Protein AF-A0A1H2QXL7-F1 (afdb_monomer_lite)

Foldseek 3Di:
DVVVVLQQVLVVLLQFLVQLLLQCVLVLLQQHPVRNVVLVVLSVVCDSPPVSSLVSVLVVQVCLPPGDGDLNSLLVSLVVLVVLLVVVDDPVRNVVLNVCSVPPSPVSLLCSVVSCVVPVVRPRQLHCSQDPDGSFWGWGDDPNFIKIKGWDDPDDDSNDIDIDIDTLVRLCVPWDDDPPDGDVVSCCVSSQWDAHPVRDIDGDVVSVDDD

Sequence (211 aa):
MRDEDDEERNAMLRKACEMLYHDVRLPLYERSHVWPEHFAQGLEQAADREIALRKWLVELLRVEVVEPIALAGVRNALFHAFDAFKSHLSATQRHDWLELILRDPAKARSRMHLLLLTYPDAMLASSYYWRADRWRISWFWHENAWWQFRVRDSGVNDAALTWEMRPRTEVLAEMRQVGSGYDVEWMHAERLAVRFDNGEYIAYRWLAESH

Organism: NCBI:txid89784

Structure (mmCIF, N/CA/C/O backbone):
data_AF-A0A1H2QXL7-F1
#
_entry.id   AF-A0A1H2QXL7-F1
#
loop_
_atom_site.group_PDB
_atom_site.id
_atom_site.type_symbol
_atom_site.label_atom_id
_atom_site.label_alt_id
_atom_site.label_comp_id
_atom_site.label_asym_id
_atom_site.label_entity_id
_atom_site.label_seq_id
_atom_site.pdbx_PDB_ins_code
_atom_site.Cartn_x
_atom_site.Cartn_y
_atom_site.Cartn_z
_atom_site.occupancy
_atom_site.B_iso_or_equiv
_atom_site.auth_seq_id
_atom_site.auth_comp_id
_atom_site.auth_asym_id
_atom_site.auth_atom_id
_atom_site.pdbx_PDB_model_num
ATOM 1 N N . MET A 1 1 ? 12.765 1.746 -32.735 1.00 55.50 1 MET A N 1
ATOM 2 C CA . MET A 1 1 ? 12.776 0.344 -32.272 1.00 55.50 1 MET A CA 1
ATOM 3 C C . MET A 1 1 ? 13.513 0.179 -30.948 1.00 55.50 1 MET A C 1
ATOM 5 O O . MET A 1 1 ? 12.823 0.026 -29.965 1.00 55.50 1 MET A O 1
ATOM 9 N N . ARG A 1 2 ? 14.851 0.304 -30.838 1.00 60.78 2 ARG A N 1
ATOM 10 C CA . ARG A 1 2 ? 15.524 0.158 -29.520 1.00 60.78 2 ARG A CA 1
ATOM 11 C C . ARG A 1 2 ? 15.162 1.259 -28.504 1.00 60.78 2 ARG A C 1
ATOM 13 O O . ARG A 1 2 ? 15.030 0.960 -27.329 1.00 60.78 2 ARG A O 1
ATOM 20 N N . ASP A 1 3 ? 14.961 2.488 -28.979 1.00 66.00 3 ASP A N 1
ATOM 21 C CA . ASP A 1 3 ? 14.601 3.627 -28.119 1.00 66.00 3 ASP A CA 1
ATOM 22 C C . ASP A 1 3 ? 13.119 3.606 -27.689 1.00 66.00 3 ASP A C 1
ATOM 24 O O . ASP A 1 3 ? 12.807 4.002 -26.573 1.00 66.00 3 ASP A O 1
ATOM 28 N N . GLU A 1 4 ? 12.216 3.082 -28.529 1.00 68.25 4 GLU A N 1
ATOM 29 C CA . GLU A 1 4 ? 10.775 2.964 -28.219 1.00 68.25 4 GLU A CA 1
ATOM 30 C C . GLU A 1 4 ? 10.524 1.882 -27.157 1.00 68.25 4 GLU A C 1
ATOM 32 O O . GLU A 1 4 ? 9.805 2.125 -26.191 1.00 68.25 4 GLU A O 1
ATOM 37 N N . ASP A 1 5 ? 11.193 0.729 -27.279 1.00 77.06 5 ASP A N 1
ATOM 38 C CA . ASP A 1 5 ? 11.103 -0.360 -26.297 1.00 77.06 5 ASP A CA 1
ATOM 39 C C . ASP A 1 5 ? 11.653 0.069 -24.917 1.00 77.06 5 ASP A C 1
ATOM 41 O O . ASP A 1 5 ? 11.157 -0.352 -23.868 1.00 77.06 5 ASP A O 1
ATOM 45 N N . ASP A 1 6 ? 12.693 0.914 -24.894 1.00 83.06 6 ASP A N 1
ATOM 46 C CA . ASP A 1 6 ? 13.263 1.455 -23.656 1.00 83.06 6 ASP A CA 1
ATOM 47 C C . ASP A 1 6 ? 12.354 2.528 -23.024 1.00 83.06 6 ASP A C 1
ATOM 49 O O . ASP A 1 6 ? 12.224 2.573 -21.797 1.00 83.06 6 ASP A O 1
ATOM 53 N N . GLU A 1 7 ? 11.693 3.368 -23.828 1.00 85.44 7 GLU A N 1
ATOM 54 C CA . GLU A 1 7 ? 10.707 4.348 -23.352 1.00 85.44 7 GLU A CA 1
ATOM 55 C C . GLU A 1 7 ? 9.478 3.670 -22.733 1.00 85.44 7 GLU A C 1
ATOM 57 O O . GLU A 1 7 ? 9.075 4.020 -21.619 1.00 85.44 7 GLU A O 1
ATOM 62 N N . GLU A 1 8 ? 8.924 2.655 -23.397 1.00 88.44 8 GLU A N 1
ATOM 63 C CA . GLU A 1 8 ? 7.777 1.892 -22.897 1.00 88.44 8 GLU A CA 1
ATOM 64 C C . GLU A 1 8 ? 8.115 1.177 -21.582 1.00 88.44 8 GLU A C 1
ATOM 66 O O . GLU A 1 8 ? 7.404 1.317 -20.578 1.00 88.44 8 GLU A O 1
ATOM 71 N N . ARG A 1 9 ? 9.268 0.494 -21.536 1.00 88.75 9 ARG A N 1
ATOM 72 C CA . ARG A 1 9 ? 9.761 -0.164 -20.318 1.00 88.75 9 ARG A CA 1
ATOM 73 C C . ARG A 1 9 ? 9.900 0.824 -19.161 1.00 88.75 9 ARG A C 1
ATOM 75 O O . ARG A 1 9 ? 9.555 0.502 -18.020 1.00 88.75 9 ARG A O 1
ATOM 82 N N . ASN A 1 10 ? 10.397 2.027 -19.433 1.00 91.81 10 ASN A N 1
ATOM 83 C CA . ASN A 1 10 ? 10.553 3.066 -18.423 1.00 91.81 10 ASN A CA 1
ATOM 84 C C . ASN A 1 10 ? 9.210 3.613 -17.931 1.00 91.81 10 ASN A C 1
ATOM 86 O O . ASN A 1 10 ? 9.041 3.791 -16.723 1.00 91.81 10 ASN A O 1
ATOM 90 N N . ALA A 1 11 ? 8.236 3.797 -18.824 1.00 92.25 11 ALA A N 1
ATOM 91 C CA . ALA A 1 11 ? 6.880 4.197 -18.460 1.00 92.25 11 ALA A CA 1
ATOM 92 C C . ALA A 1 11 ? 6.172 3.128 -17.606 1.00 92.25 11 ALA A C 1
ATOM 94 O O . ALA A 1 11 ? 5.470 3.449 -16.641 1.00 92.25 11 ALA A O 1
ATOM 95 N N . MET A 1 12 ? 6.375 1.840 -17.905 1.00 94.19 12 MET A N 1
ATOM 96 C CA . MET A 1 12 ? 5.890 0.753 -17.050 1.00 94.19 12 MET A CA 1
ATOM 97 C C . MET A 1 12 ? 6.566 0.772 -15.676 1.00 94.19 12 MET A C 1
ATOM 99 O O . MET A 1 12 ? 5.884 0.648 -14.657 1.00 94.19 12 MET A O 1
ATOM 103 N N . LEU A 1 13 ? 7.889 0.971 -15.622 1.00 94.75 13 LEU A N 1
ATOM 104 C CA . LEU A 1 13 ? 8.632 1.039 -14.359 1.00 94.75 13 LEU A CA 1
ATOM 105 C C . LEU A 1 13 ? 8.165 2.216 -13.509 1.00 94.75 13 LEU A C 1
ATOM 107 O O . LEU A 1 13 ? 7.986 2.074 -12.301 1.00 94.75 13 LEU A O 1
ATOM 111 N N . ARG A 1 14 ? 7.906 3.358 -14.144 1.00 95.69 14 ARG A N 1
ATOM 112 C CA . ARG A 1 14 ? 7.332 4.529 -13.495 1.00 95.69 14 ARG A CA 1
ATOM 113 C C . ARG A 1 14 ? 6.002 4.193 -12.818 1.00 95.69 14 ARG A C 1
ATOM 115 O O . ARG A 1 14 ? 5.881 4.390 -11.609 1.00 95.69 14 ARG A O 1
ATOM 122 N N . LYS A 1 15 ? 5.046 3.629 -13.565 1.00 96.00 15 LYS A N 1
ATOM 123 C CA . LYS A 1 15 ? 3.729 3.222 -13.037 1.00 96.00 15 LYS A CA 1
ATOM 124 C C . LYS A 1 15 ? 3.847 2.197 -11.910 1.00 96.00 15 LYS A C 1
ATOM 126 O O . LYS A 1 15 ? 3.143 2.285 -10.907 1.00 96.00 15 LYS A O 1
ATOM 131 N N . ALA A 1 16 ? 4.756 1.237 -12.050 1.00 96.19 16 ALA A N 1
ATOM 132 C CA . ALA A 1 16 ? 5.026 0.243 -11.021 1.00 96.19 16 ALA A CA 1
ATOM 133 C C . ALA A 1 16 ? 5.517 0.878 -9.708 1.00 96.19 16 ALA A C 1
ATOM 135 O O . ALA A 1 16 ? 5.028 0.520 -8.632 1.00 96.19 16 ALA A O 1
ATOM 136 N N . CYS A 1 17 ? 6.442 1.841 -9.795 1.00 96.75 17 CYS A N 1
ATOM 137 C CA . CYS A 1 17 ? 6.946 2.602 -8.652 1.00 96.75 17 CYS A CA 1
ATOM 138 C C . CYS A 1 17 ? 5.860 3.483 -8.015 1.00 96.75 17 CYS A C 1
ATOM 140 O O . CYS A 1 17 ? 5.769 3.538 -6.790 1.00 96.75 17 CYS A O 1
ATOM 142 N N . GLU A 1 18 ? 5.005 4.125 -8.816 1.00 96.81 18 GLU A N 1
ATOM 143 C CA . GLU A 1 18 ? 3.853 4.897 -8.323 1.00 96.81 18 GLU A CA 1
ATOM 144 C C . GLU A 1 18 ? 2.871 4.016 -7.545 1.00 96.81 18 GLU A C 1
ATOM 146 O O . GLU A 1 18 ? 2.465 4.367 -6.435 1.00 96.81 18 GLU A O 1
ATOM 151 N N . MET A 1 19 ? 2.534 2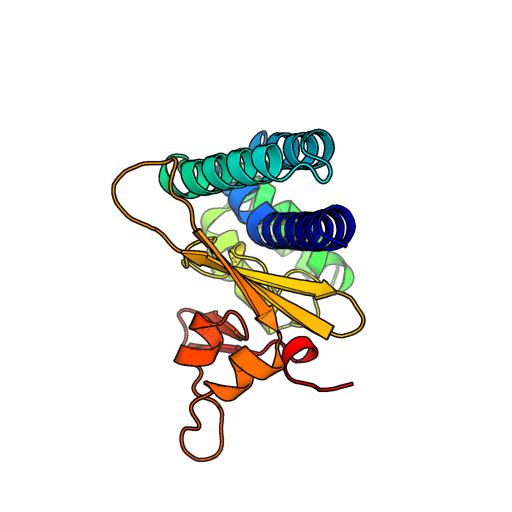.841 -8.082 1.00 95.88 19 MET A N 1
ATOM 152 C CA . MET A 1 19 ? 1.644 1.902 -7.398 1.00 95.88 19 MET A CA 1
ATOM 153 C C . MET A 1 19 ? 2.286 1.297 -6.150 1.00 95.88 19 MET A C 1
ATOM 155 O O . MET A 1 19 ? 1.615 1.134 -5.131 1.00 95.88 19 MET A O 1
ATOM 159 N N . LEU A 1 20 ? 3.593 1.023 -6.176 1.00 96.31 20 LEU A N 1
ATOM 160 C CA . LEU A 1 20 ? 4.306 0.594 -4.975 1.00 96.31 20 LEU A CA 1
ATOM 161 C C . LEU A 1 20 ? 4.282 1.690 -3.905 1.00 96.31 20 LEU A C 1
ATOM 163 O O . LEU A 1 20 ? 3.959 1.396 -2.756 1.00 96.31 20 LEU A O 1
ATOM 167 N N . TYR A 1 21 ? 4.555 2.946 -4.277 1.00 96.88 21 TYR A N 1
ATOM 168 C CA . TYR A 1 21 ? 4.464 4.094 -3.373 1.00 96.88 21 TYR A CA 1
ATOM 169 C C . TYR A 1 21 ? 3.070 4.221 -2.758 1.00 96.88 21 TYR A C 1
ATOM 171 O O . TYR A 1 21 ? 2.955 4.343 -1.539 1.00 96.88 21 TYR A O 1
ATOM 179 N N . HIS A 1 22 ? 2.018 4.133 -3.577 1.00 94.94 22 HIS A N 1
ATOM 180 C CA . HIS A 1 22 ? 0.636 4.140 -3.103 1.00 94.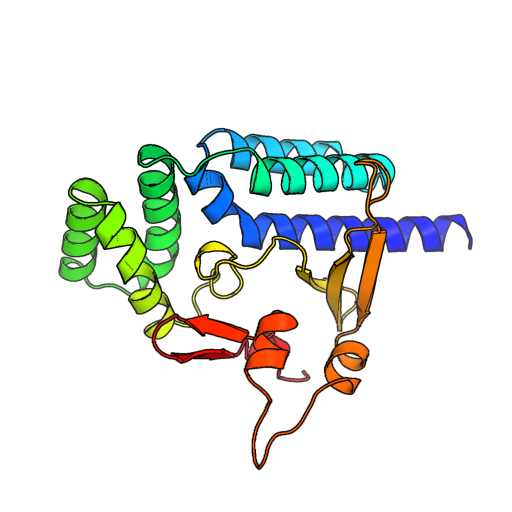94 22 HIS A CA 1
ATOM 181 C C . HIS A 1 22 ? 0.410 3.077 -2.016 1.00 94.94 22 HIS A C 1
ATOM 183 O O . HIS A 1 22 ? -0.132 3.376 -0.948 1.00 94.94 22 HIS A O 1
ATOM 189 N N . ASP A 1 23 ? 0.894 1.856 -2.248 1.00 94.88 23 ASP A N 1
ATOM 190 C CA . ASP A 1 23 ? 0.707 0.738 -1.328 1.00 94.88 23 ASP A CA 1
ATOM 191 C C . ASP A 1 23 ? 1.512 0.875 -0.025 1.00 94.88 23 ASP A C 1
ATOM 193 O O . ASP A 1 23 ? 1.048 0.423 1.027 1.00 94.88 23 ASP A O 1
ATOM 197 N N . VAL A 1 24 ? 2.686 1.515 -0.049 1.00 96.69 24 VAL A N 1
ATOM 198 C CA . VAL A 1 24 ? 3.558 1.673 1.135 1.00 96.69 24 VAL A CA 1
ATOM 199 C C . VAL A 1 24 ? 3.432 3.031 1.826 1.00 96.69 24 VAL A C 1
ATOM 201 O O . VAL A 1 24 ? 4.026 3.236 2.883 1.00 96.69 24 VAL A O 1
ATOM 204 N N . ARG A 1 25 ? 2.625 3.957 1.296 1.00 96.25 25 ARG A N 1
ATOM 205 C CA . ARG A 1 25 ? 2.485 5.320 1.834 1.00 96.25 25 ARG A CA 1
ATOM 206 C C . ARG A 1 25 ? 2.101 5.349 3.316 1.00 96.25 25 ARG A C 1
ATOM 208 O O . ARG A 1 25 ? 2.668 6.119 4.084 1.00 96.25 25 ARG A O 1
ATOM 215 N N . LEU A 1 26 ? 1.163 4.499 3.738 1.00 95.94 26 LEU A N 1
ATOM 216 C CA . LEU A 1 26 ? 0.767 4.388 5.147 1.00 95.94 26 LEU A CA 1
ATOM 217 C C . LEU A 1 26 ? 1.905 3.836 6.034 1.00 95.94 26 LEU A C 1
ATOM 219 O O . LEU A 1 26 ? 2.238 4.493 7.019 1.00 95.94 26 LEU A O 1
ATOM 223 N N . PRO A 1 27 ? 2.569 2.713 5.693 1.00 96.56 27 PRO A N 1
ATOM 224 C CA . PRO A 1 27 ? 3.779 2.270 6.391 1.00 96.56 27 PRO A CA 1
ATOM 225 C C . PRO A 1 27 ? 4.929 3.290 6.440 1.00 96.56 27 PRO A C 1
ATOM 227 O O . PRO A 1 27 ? 5.703 3.289 7.401 1.00 96.56 27 PRO A O 1
ATOM 230 N N . LEU A 1 28 ? 5.062 4.155 5.428 1.00 97.38 28 LEU A N 1
ATOM 231 C CA . LEU A 1 28 ? 6.019 5.265 5.450 1.00 97.38 28 LEU A CA 1
ATOM 232 C C . LEU A 1 28 ? 5.642 6.293 6.524 1.00 97.38 28 LEU A C 1
ATOM 234 O O . LEU A 1 28 ? 6.506 6.672 7.314 1.00 97.38 28 LEU A O 1
ATOM 238 N N . TYR A 1 29 ? 4.359 6.672 6.625 1.00 96.88 29 TYR A N 1
ATOM 239 C CA . TYR A 1 29 ? 3.875 7.520 7.721 1.00 96.88 29 TYR A CA 1
ATOM 240 C C . TYR A 1 29 ? 4.150 6.903 9.098 1.00 96.88 29 TYR A C 1
ATOM 242 O O . TYR A 1 29 ? 4.498 7.643 10.015 1.00 96.88 29 TYR A O 1
ATOM 250 N N . GLU A 1 30 ? 4.050 5.574 9.249 1.00 96.50 30 GLU A N 1
ATOM 251 C CA . GLU A 1 30 ? 4.356 4.890 10.519 1.00 96.50 30 GLU A CA 1
ATOM 252 C C . GLU A 1 30 ? 5.807 5.085 10.979 1.00 96.50 30 GLU A C 1
ATOM 254 O O . GLU A 1 30 ? 6.081 5.045 12.179 1.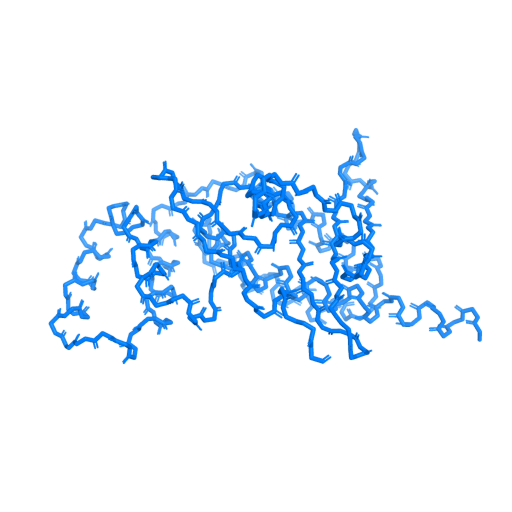00 96.50 30 GLU A O 1
ATOM 259 N N . ARG A 1 31 ? 6.728 5.319 10.041 1.00 96.25 31 ARG A N 1
ATOM 260 C CA . ARG A 1 31 ? 8.158 5.530 10.308 1.00 96.25 31 ARG A CA 1
ATOM 261 C C . ARG A 1 31 ? 8.492 7.002 10.508 1.00 96.25 31 ARG A C 1
ATOM 263 O O . ARG A 1 31 ? 9.166 7.361 11.467 1.00 96.25 31 ARG A O 1
ATOM 270 N N . SER A 1 32 ? 8.011 7.873 9.621 1.00 94.69 32 SER A N 1
ATOM 271 C CA . SER A 1 32 ? 8.223 9.319 9.724 1.00 94.69 32 SER A CA 1
ATOM 272 C C . SER A 1 32 ? 7.220 10.096 8.877 1.00 94.69 32 SER A C 1
ATOM 274 O O . SER A 1 32 ? 6.824 9.662 7.800 1.00 94.69 32 SER A O 1
ATOM 276 N N . HIS A 1 33 ? 6.874 11.305 9.318 1.00 91.50 33 HIS A N 1
ATOM 277 C CA . HIS A 1 33 ? 6.059 12.237 8.534 1.00 91.50 33 HIS A CA 1
ATOM 278 C C . HIS A 1 33 ? 6.789 12.780 7.293 1.00 91.50 33 HIS A C 1
ATOM 280 O O . HIS A 1 33 ? 6.135 13.256 6.373 1.00 91.50 33 HIS A O 1
ATOM 286 N N . VAL A 1 34 ? 8.125 12.703 7.262 1.00 94.44 34 VAL A N 1
ATOM 287 C CA . VAL A 1 34 ? 8.948 13.216 6.154 1.00 94.44 34 VAL A CA 1
ATOM 288 C C . VAL A 1 34 ? 8.977 12.248 4.972 1.00 94.44 34 VAL A C 1
ATOM 290 O O . VAL A 1 34 ? 9.002 12.682 3.823 1.00 94.44 34 VAL A O 1
ATOM 293 N N . TRP A 1 35 ? 8.962 10.935 5.230 1.00 96.12 35 TRP A N 1
ATOM 294 C CA . TRP A 1 35 ? 9.181 9.939 4.180 1.00 96.12 35 TRP A CA 1
ATOM 295 C C . TRP A 1 35 ? 8.145 9.973 3.049 1.00 96.12 35 TRP A C 1
ATOM 297 O O . TRP A 1 35 ? 8.556 9.908 1.892 1.00 96.12 35 TRP A O 1
ATOM 307 N N . PRO A 1 36 ? 6.832 10.110 3.309 1.00 95.56 36 PRO A N 1
ATOM 308 C CA . PRO A 1 36 ? 5.844 10.157 2.233 1.00 95.56 36 PRO A CA 1
ATOM 309 C C . PRO A 1 36 ? 6.079 11.300 1.245 1.00 95.56 36 PRO A C 1
ATOM 311 O O . PRO A 1 36 ? 6.021 11.064 0.041 1.00 95.56 36 PRO A O 1
ATOM 314 N N . GLU A 1 37 ? 6.386 12.498 1.743 1.00 96.12 37 GLU A N 1
ATOM 315 C CA . GLU A 1 37 ? 6.709 13.676 0.928 1.00 96.12 37 GLU A CA 1
ATOM 316 C C . GLU A 1 37 ? 8.025 13.462 0.166 1.00 96.12 37 GLU A C 1
ATOM 318 O O . GLU A 1 37 ? 8.088 13.663 -1.044 1.00 96.12 37 GLU A O 1
ATOM 323 N N . HIS A 1 38 ? 9.058 12.969 0.859 1.00 97.12 38 HIS A N 1
ATOM 324 C CA . HIS A 1 38 ? 10.358 12.658 0.265 1.00 97.12 38 HIS A CA 1
ATOM 325 C C . HIS A 1 38 ? 10.233 11.701 -0.930 1.00 97.12 38 HIS A C 1
ATOM 327 O O . HIS A 1 38 ? 10.776 11.971 -2.001 1.00 97.12 38 HIS A O 1
ATOM 333 N N . PHE A 1 39 ? 9.489 10.602 -0.775 1.00 97.94 39 PHE A N 1
ATOM 334 C CA . PHE A 1 39 ? 9.310 9.626 -1.848 1.00 97.94 39 PHE A CA 1
ATOM 335 C C . PHE A 1 39 ? 8.376 10.123 -2.957 1.00 97.94 39 PHE A C 1
ATOM 337 O O . PHE A 1 39 ? 8.624 9.781 -4.111 1.00 97.94 39 PHE A O 1
ATOM 344 N N . ALA A 1 40 ? 7.369 10.954 -2.660 1.00 97.00 40 ALA A N 1
ATOM 345 C CA . ALA A 1 40 ? 6.540 11.589 -3.690 1.00 97.00 40 ALA A CA 1
ATOM 346 C C . ALA A 1 40 ? 7.371 12.521 -4.586 1.00 97.00 40 ALA A C 1
ATOM 348 O O . ALA A 1 40 ? 7.378 12.370 -5.806 1.00 97.00 40 ALA A O 1
ATOM 349 N N . GLN A 1 41 ? 8.155 13.416 -3.982 1.00 97.00 41 GLN A N 1
ATOM 350 C CA . GLN A 1 41 ? 9.036 14.324 -4.718 1.00 97.00 41 GLN A CA 1
ATOM 351 C C . GLN A 1 41 ? 10.137 13.560 -5.464 1.00 97.00 41 GLN A C 1
ATOM 353 O O . GLN A 1 41 ? 10.443 13.868 -6.614 1.00 97.00 41 GLN A O 1
ATOM 358 N N . GLY A 1 42 ? 10.715 12.530 -4.839 1.00 96.38 42 GLY A N 1
ATOM 359 C CA . GLY A 1 42 ? 11.712 11.671 -5.475 1.00 96.38 42 GLY A CA 1
ATOM 360 C C . GLY A 1 42 ? 11.161 10.940 -6.702 1.00 96.38 42 GLY A C 1
ATOM 361 O O . GLY A 1 42 ? 11.863 10.818 -7.704 1.00 96.38 42 GLY A O 1
ATOM 362 N N . LEU A 1 43 ? 9.894 10.512 -6.658 1.00 95.44 43 LEU A N 1
ATOM 363 C CA . LEU A 1 43 ? 9.192 9.984 -7.822 1.00 95.44 43 LEU A CA 1
ATOM 364 C C . LEU A 1 43 ? 9.090 11.056 -8.911 1.00 95.44 43 LEU A C 1
ATOM 366 O O . LEU A 1 43 ? 9.489 10.793 -10.042 1.00 95.44 43 LEU A O 1
ATOM 370 N N . GLU A 1 44 ? 8.559 12.238 -8.617 1.00 95.12 44 GLU A N 1
ATOM 371 C CA . GLU A 1 44 ? 8.407 13.306 -9.618 1.00 95.12 44 GLU A CA 1
ATOM 372 C C . GLU A 1 44 ? 9.744 13.677 -10.279 1.00 95.12 44 GLU A C 1
ATOM 374 O O . GLU A 1 44 ? 9.830 13.800 -11.499 1.00 95.12 44 GLU A O 1
ATOM 379 N N . GLN A 1 45 ? 10.815 13.770 -9.487 1.00 94.44 45 GLN A N 1
ATOM 380 C CA . GLN A 1 45 ? 12.164 14.078 -9.970 1.00 94.44 45 GLN A CA 1
ATOM 381 C C . GLN A 1 45 ? 12.777 12.956 -10.813 1.00 94.44 45 GLN A C 1
ATOM 383 O O . GLN A 1 45 ? 13.552 13.229 -11.734 1.00 94.44 45 GLN A O 1
ATOM 388 N N . ALA A 1 46 ? 12.463 11.696 -10.500 1.00 92.31 46 ALA A N 1
ATOM 389 C CA . ALA A 1 46 ? 12.920 10.561 -11.288 1.00 92.31 46 ALA A CA 1
ATOM 390 C C . ALA A 1 46 ? 12.301 10.551 -12.693 1.00 92.31 46 ALA A C 1
ATOM 392 O O . ALA A 1 46 ? 12.971 10.105 -13.630 1.00 92.31 46 ALA A O 1
ATOM 393 N N . ALA A 1 47 ? 11.076 11.078 -12.845 1.00 88.06 47 ALA A N 1
ATOM 394 C CA . ALA A 1 47 ? 10.295 11.015 -14.081 1.00 88.06 47 ALA A CA 1
ATOM 395 C C . ALA A 1 47 ? 10.337 9.584 -14.665 1.00 88.06 47 ALA A C 1
ATOM 397 O O . ALA A 1 47 ? 10.250 8.616 -13.907 1.00 88.06 47 ALA A O 1
ATOM 398 N N . ASP A 1 48 ? 10.561 9.445 -15.972 1.00 85.25 48 ASP A N 1
ATOM 399 C CA . ASP A 1 48 ? 10.699 8.151 -16.657 1.00 85.25 48 ASP A CA 1
ATOM 400 C C . ASP A 1 48 ? 12.170 7.721 -16.814 1.00 85.25 48 ASP A C 1
ATOM 402 O O . ASP A 1 48 ? 12.540 6.978 -17.718 1.00 85.25 48 ASP A O 1
ATOM 406 N N . ARG A 1 49 ? 13.076 8.212 -15.958 1.00 91.12 49 ARG A N 1
ATOM 407 C CA . ARG A 1 49 ? 14.502 7.866 -16.052 1.00 91.12 49 ARG A CA 1
ATOM 408 C C . ARG A 1 49 ? 14.787 6.607 -15.253 1.00 91.12 49 ARG A C 1
ATOM 410 O O . ARG A 1 49 ? 14.843 6.654 -14.024 1.00 91.12 49 ARG A O 1
ATOM 417 N N . GLU A 1 50 ? 15.087 5.514 -15.951 1.00 91.50 50 GLU A N 1
ATOM 418 C CA . GLU A 1 50 ? 15.326 4.200 -15.345 1.00 91.50 50 GLU A CA 1
ATOM 419 C C . GLU A 1 50 ? 16.277 4.260 -14.141 1.00 91.50 50 GLU A C 1
ATOM 421 O O . GLU A 1 50 ? 15.923 3.862 -13.037 1.00 91.50 50 GLU A O 1
ATOM 426 N N . ILE A 1 51 ? 17.474 4.830 -14.314 1.00 91.44 51 ILE A N 1
ATOM 427 C CA . ILE A 1 51 ? 18.496 4.904 -13.256 1.00 91.44 51 ILE A CA 1
ATOM 428 C C . ILE A 1 51 ? 17.991 5.673 -12.024 1.00 91.44 51 ILE A C 1
ATOM 430 O O . ILE A 1 51 ? 18.351 5.331 -10.897 1.00 91.44 51 ILE A O 1
ATOM 434 N N . ALA A 1 52 ? 17.169 6.707 -12.213 1.00 93.31 52 ALA A N 1
ATOM 435 C CA . ALA A 1 52 ? 16.616 7.476 -11.104 1.00 93.31 52 ALA A CA 1
ATOM 436 C C . ALA A 1 52 ? 15.525 6.685 -10.366 1.00 93.31 52 ALA A C 1
ATOM 438 O O . ALA A 1 52 ? 15.555 6.623 -9.138 1.00 93.31 52 ALA A O 1
ATOM 439 N N . LEU A 1 53 ? 14.642 5.998 -11.098 1.00 94.12 53 LEU A N 1
ATOM 440 C CA . LEU A 1 53 ? 13.633 5.098 -10.526 1.00 94.12 53 LEU A CA 1
ATOM 441 C C . LEU A 1 53 ? 14.281 3.930 -9.768 1.00 94.12 53 LEU A C 1
ATOM 443 O O . LEU A 1 53 ? 13.853 3.590 -8.668 1.00 94.12 53 LEU A O 1
ATOM 447 N N . ARG A 1 54 ? 15.377 3.371 -10.297 1.00 92.12 54 ARG A N 1
ATOM 448 C CA . ARG A 1 54 ? 16.192 2.353 -9.617 1.00 92.12 54 ARG A CA 1
ATOM 449 C C . ARG A 1 54 ? 16.715 2.856 -8.272 1.00 92.12 54 ARG A C 1
ATOM 451 O O . ARG A 1 54 ? 16.561 2.178 -7.263 1.00 92.12 54 ARG A O 1
ATOM 458 N N . LYS A 1 55 ? 17.311 4.053 -8.240 1.00 92.00 55 LYS A N 1
ATOM 459 C CA . LYS A 1 55 ? 17.817 4.666 -6.997 1.00 92.00 55 LYS A CA 1
ATOM 460 C C . LYS A 1 55 ? 16.697 4.937 -5.997 1.00 92.00 55 LYS A C 1
ATOM 462 O O . LYS A 1 55 ? 16.873 4.682 -4.811 1.00 92.00 55 LYS A O 1
ATOM 467 N N . TRP A 1 56 ? 15.553 5.412 -6.483 1.00 95.38 56 TRP A N 1
ATOM 468 C CA . TRP A 1 56 ? 14.361 5.616 -5.667 1.00 95.38 56 TRP A CA 1
ATOM 469 C C . TRP A 1 56 ? 13.887 4.307 -5.016 1.00 95.38 56 TRP A C 1
ATOM 471 O O . TRP A 1 56 ? 13.635 4.282 -3.814 1.00 95.38 56 TRP A O 1
ATOM 481 N N . LEU A 1 57 ? 13.856 3.202 -5.774 1.00 94.19 57 LEU A N 1
ATOM 482 C CA . LEU A 1 57 ? 13.519 1.874 -5.252 1.00 94.19 57 LEU A CA 1
ATOM 483 C C . LEU A 1 57 ? 14.521 1.403 -4.194 1.00 94.19 57 LEU A C 1
ATOM 485 O O . LEU A 1 57 ? 14.098 0.950 -3.136 1.00 94.19 57 LEU A O 1
ATOM 489 N N . VAL A 1 58 ? 15.831 1.526 -4.441 1.00 92.19 58 VAL A N 1
ATOM 490 C CA . VAL A 1 58 ? 16.865 1.174 -3.446 1.00 92.19 58 VAL A CA 1
ATOM 491 C C . VAL A 1 58 ? 16.616 1.905 -2.130 1.00 92.19 58 VAL A C 1
ATOM 493 O O . VAL A 1 58 ? 16.591 1.275 -1.074 1.00 92.19 58 VAL A O 1
ATOM 496 N N . GLU A 1 59 ? 16.371 3.212 -2.189 1.00 94.00 59 GLU A N 1
ATOM 497 C CA . GLU A 1 59 ? 16.150 4.018 -0.991 1.00 94.00 59 GLU A CA 1
ATOM 498 C C . GLU A 1 59 ? 14.851 3.642 -0.266 1.00 94.00 59 GLU A C 1
ATOM 500 O O . GLU A 1 59 ? 14.841 3.526 0.960 1.00 94.00 59 GLU A O 1
ATOM 505 N N . LEU A 1 60 ? 13.769 3.370 -1.003 1.00 95.25 60 LEU A N 1
ATOM 506 C CA . LEU A 1 60 ? 12.501 2.917 -0.423 1.00 95.25 60 LEU A CA 1
ATOM 507 C C . LEU A 1 60 ? 12.680 1.627 0.381 1.00 95.25 60 LEU A C 1
ATOM 509 O O . LEU A 1 60 ? 12.191 1.492 1.504 1.00 95.25 60 LEU A O 1
ATOM 513 N N . LEU A 1 61 ? 13.421 0.689 -0.196 1.00 92.38 61 LEU A N 1
ATOM 514 C CA . LEU A 1 61 ? 13.685 -0.620 0.381 1.00 92.38 61 LEU A CA 1
ATOM 515 C C . LEU A 1 61 ? 14.689 -0.549 1.540 1.00 92.38 61 LEU A C 1
ATOM 517 O O . LEU A 1 61 ? 14.586 -1.317 2.495 1.00 92.38 61 LEU A O 1
ATOM 521 N N . ARG A 1 62 ? 15.621 0.409 1.508 1.00 92.75 62 ARG A N 1
ATOM 522 C CA . ARG A 1 62 ? 16.480 0.738 2.652 1.00 92.75 62 ARG A CA 1
ATOM 523 C C . ARG A 1 62 ? 15.647 1.272 3.817 1.00 92.75 62 ARG A C 1
ATOM 525 O O . ARG A 1 62 ? 15.812 0.802 4.942 1.00 92.75 62 ARG A O 1
ATOM 532 N N . VAL A 1 63 ? 14.741 2.219 3.559 1.00 94.81 63 VAL A N 1
ATOM 533 C CA . VAL A 1 63 ? 13.854 2.811 4.577 1.00 94.81 63 VAL A CA 1
ATOM 534 C C . VAL A 1 63 ? 12.979 1.753 5.240 1.00 94.81 63 VAL A C 1
ATOM 536 O O . VAL A 1 63 ? 12.810 1.770 6.457 1.00 94.81 63 VAL A O 1
ATOM 539 N N . GLU A 1 64 ? 12.469 0.792 4.471 1.00 94.19 64 GLU A N 1
ATOM 540 C CA . GLU A 1 64 ? 11.708 -0.336 5.007 1.00 94.19 64 GLU A CA 1
ATOM 541 C C . GLU A 1 64 ? 12.447 -1.065 6.146 1.00 94.19 64 GLU A C 1
ATOM 543 O O . GLU A 1 64 ? 11.822 -1.419 7.153 1.00 94.19 64 GLU A O 1
ATOM 548 N N . VAL A 1 65 ? 13.754 -1.294 5.963 1.00 90.88 65 VAL A N 1
ATOM 549 C CA . VAL A 1 65 ? 14.628 -2.087 6.841 1.00 90.88 65 VAL A CA 1
ATOM 550 C C . VAL A 1 65 ? 15.206 -1.259 7.987 1.00 90.88 65 VAL A C 1
ATOM 552 O O . VAL A 1 65 ? 15.286 -1.749 9.111 1.00 90.88 65 VAL A O 1
ATOM 555 N N . VAL A 1 66 ? 15.661 -0.042 7.692 1.00 92.88 66 VAL A N 1
ATOM 556 C CA . VAL A 1 66 ? 16.485 0.760 8.607 1.00 92.88 66 VAL A CA 1
ATOM 557 C C . VAL A 1 66 ? 15.638 1.650 9.510 1.00 92.88 66 VAL A C 1
ATOM 559 O O . VAL A 1 66 ? 15.987 1.848 10.673 1.00 92.88 66 VAL A O 1
ATOM 562 N N . GLU A 1 67 ? 14.537 2.197 8.996 1.00 94.88 67 GLU A N 1
ATOM 563 C CA . GLU A 1 67 ? 13.762 3.201 9.721 1.00 94.88 67 GLU A CA 1
ATOM 564 C C . GLU A 1 67 ? 12.752 2.529 10.664 1.00 94.88 67 GLU A C 1
ATOM 566 O O . GLU A 1 67 ? 11.892 1.762 10.208 1.00 94.88 67 GLU A O 1
ATOM 571 N N . PRO A 1 68 ? 12.817 2.804 11.980 1.00 94.75 68 PRO A N 1
ATOM 572 C CA . PRO A 1 68 ? 11.924 2.185 12.945 1.00 94.75 68 PRO A CA 1
ATOM 573 C C . PRO A 1 68 ? 10.506 2.753 12.842 1.00 94.75 68 PRO A C 1
ATOM 575 O O . PRO A 1 68 ? 10.289 3.902 12.459 1.00 94.75 68 PRO A O 1
ATOM 578 N N . ILE A 1 69 ? 9.525 1.959 13.269 1.00 94.94 69 ILE A N 1
ATOM 579 C CA . ILE A 1 69 ? 8.164 2.453 13.487 1.00 94.94 69 ILE A CA 1
ATOM 580 C C . ILE A 1 69 ? 8.164 3.364 14.719 1.00 94.94 69 ILE A C 1
ATOM 582 O O . ILE A 1 69 ? 8.603 2.969 15.801 1.00 94.94 69 ILE A O 1
ATOM 586 N N . ALA A 1 70 ? 7.630 4.573 14.566 1.00 94.38 70 ALA A N 1
ATOM 587 C CA . ALA A 1 70 ? 7.525 5.564 15.626 1.00 94.38 70 ALA A CA 1
ATOM 588 C C . ALA A 1 70 ? 6.060 5.770 16.022 1.00 94.38 70 ALA A C 1
ATOM 590 O O . ALA A 1 70 ? 5.197 5.941 15.167 1.00 94.38 70 ALA A O 1
ATOM 591 N N . LEU A 1 71 ? 5.759 5.846 17.323 1.00 93.38 71 LEU A N 1
ATOM 592 C CA . LEU A 1 71 ? 4.376 6.000 17.806 1.00 93.38 71 LEU A CA 1
ATOM 593 C C . LEU A 1 71 ? 3.669 7.242 17.227 1.00 93.38 71 LEU A C 1
ATOM 595 O O . LEU A 1 71 ? 2.489 7.188 16.883 1.00 93.38 71 LEU A O 1
ATOM 599 N N . ALA A 1 72 ? 4.391 8.359 17.093 1.00 92.19 72 ALA A N 1
ATOM 600 C CA . ALA A 1 72 ? 3.865 9.565 16.453 1.00 92.19 72 ALA A CA 1
ATOM 601 C C . ALA A 1 72 ? 3.530 9.327 14.968 1.00 92.19 72 ALA A C 1
ATOM 603 O O . ALA A 1 72 ? 2.499 9.798 14.488 1.00 92.19 72 ALA A O 1
ATOM 604 N N . GLY A 1 73 ? 4.361 8.549 14.270 1.00 95.56 73 GLY A N 1
ATOM 605 C CA . GLY A 1 73 ? 4.115 8.115 12.899 1.00 95.56 73 GLY A CA 1
ATOM 606 C C . GLY A 1 73 ? 2.897 7.199 12.790 1.00 95.56 73 GLY A C 1
ATOM 607 O O . GLY A 1 73 ? 2.037 7.421 11.943 1.00 95.56 73 GLY A O 1
ATOM 608 N N . VAL A 1 74 ? 2.754 6.230 13.702 1.00 96.50 74 VAL A N 1
ATOM 609 C CA . VAL A 1 74 ? 1.576 5.344 13.781 1.00 96.50 74 VAL A CA 1
ATOM 610 C C . VAL A 1 74 ? 0.292 6.158 13.911 1.00 96.50 74 VAL A C 1
ATOM 612 O O . VAL A 1 74 ? -0.666 5.918 13.180 1.00 96.50 74 VAL A O 1
ATOM 615 N N . ARG A 1 75 ? 0.272 7.164 14.796 1.00 96.31 75 ARG A N 1
ATOM 616 C CA . ARG A 1 75 ? -0.883 8.064 14.937 1.00 96.31 75 ARG A CA 1
ATOM 617 C C . ARG A 1 75 ? -1.189 8.804 13.631 1.00 96.31 75 ARG A C 1
ATOM 619 O O . ARG A 1 75 ? -2.354 8.930 13.273 1.00 96.31 75 ARG A O 1
ATOM 626 N N . ASN A 1 76 ? -0.169 9.274 12.917 1.00 94.56 76 ASN A N 1
ATOM 627 C CA . ASN A 1 76 ? -0.365 9.966 11.646 1.00 94.56 76 ASN A CA 1
ATOM 628 C C . ASN A 1 76 ? -0.922 9.028 10.558 1.00 94.56 76 ASN A C 1
ATOM 630 O O . ASN A 1 76 ? -1.926 9.335 9.919 1.00 94.56 76 ASN A O 1
ATOM 634 N N . ALA A 1 77 ? -0.333 7.838 10.413 1.00 96.62 77 ALA A N 1
ATOM 635 C CA . ALA A 1 77 ? -0.817 6.807 9.498 1.00 96.62 77 ALA A CA 1
ATOM 636 C C . ALA A 1 77 ? -2.271 6.413 9.799 1.00 96.62 77 ALA A C 1
ATOM 638 O O . ALA A 1 77 ? -3.065 6.231 8.880 1.00 96.62 77 ALA A O 1
ATOM 639 N N . LEU A 1 78 ? -2.643 6.335 11.081 1.00 96.75 78 LEU A N 1
ATOM 640 C CA . LEU A 1 78 ? -4.010 6.055 11.512 1.00 96.75 78 LEU A CA 1
ATOM 641 C C . LEU A 1 78 ? -5.013 7.113 11.059 1.00 96.75 78 LEU A C 1
ATOM 643 O O . LEU A 1 78 ? -6.111 6.736 10.667 1.00 96.75 78 LEU A O 1
ATOM 647 N N . PHE A 1 79 ? -4.667 8.403 11.090 1.00 95.50 79 PHE A N 1
ATOM 648 C CA . PHE A 1 79 ? -5.563 9.446 10.584 1.00 95.50 79 PHE A CA 1
ATOM 649 C C . PHE A 1 79 ? -5.774 9.323 9.074 1.00 95.50 79 PHE A C 1
ATOM 651 O O . PHE A 1 79 ? -6.917 9.333 8.622 1.00 95.50 79 PHE A O 1
ATOM 658 N N . HIS A 1 80 ? -4.702 9.098 8.310 1.00 94.12 80 HIS A N 1
ATOM 659 C CA . HIS A 1 80 ? -4.806 8.865 6.868 1.00 94.12 80 HIS A CA 1
ATOM 660 C C . HIS A 1 80 ? -5.598 7.594 6.527 1.00 94.12 80 HIS A C 1
ATOM 662 O O . HIS A 1 80 ? -6.401 7.601 5.596 1.00 94.12 80 HIS A O 1
ATOM 668 N N . ALA A 1 81 ? -5.406 6.510 7.284 1.00 94.94 81 ALA A N 1
ATOM 669 C CA . ALA A 1 81 ? -6.189 5.289 7.124 1.00 94.94 81 ALA A CA 1
ATOM 670 C C . ALA A 1 81 ? -7.666 5.524 7.481 1.00 94.94 81 ALA A C 1
ATOM 672 O O . ALA A 1 81 ? -8.555 5.129 6.735 1.00 94.94 81 ALA A O 1
ATOM 673 N N . PHE A 1 82 ? -7.934 6.205 8.597 1.00 95.12 82 PHE A N 1
ATOM 674 C CA . PHE A 1 82 ? -9.283 6.512 9.066 1.00 95.12 82 PHE A CA 1
ATOM 675 C C . PHE A 1 82 ? -10.072 7.371 8.073 1.00 95.12 82 PHE A C 1
ATOM 677 O O . PHE A 1 82 ? -11.260 7.118 7.865 1.00 95.12 82 PHE A O 1
ATOM 684 N N . ASP A 1 83 ? -9.431 8.346 7.423 1.00 93.50 83 ASP A N 1
ATOM 685 C CA . ASP A 1 83 ? -10.088 9.198 6.429 1.00 93.50 83 ASP A CA 1
ATOM 686 C C . ASP A 1 83 ? -10.687 8.394 5.265 1.00 93.50 83 ASP A C 1
ATOM 688 O O . ASP A 1 83 ? -11.765 8.748 4.784 1.00 93.50 83 ASP A O 1
ATOM 692 N N . ALA A 1 84 ? -10.074 7.269 4.879 1.00 91.56 84 ALA A N 1
ATOM 693 C CA . ALA A 1 84 ? -10.618 6.380 3.851 1.00 91.56 84 ALA A CA 1
ATOM 694 C C . ALA A 1 84 ? -11.911 5.664 4.281 1.00 91.56 84 ALA A C 1
ATOM 696 O O . ALA A 1 84 ? -12.725 5.306 3.436 1.00 91.56 84 ALA A O 1
ATOM 697 N N . PHE A 1 85 ? -12.127 5.476 5.585 1.00 93.12 85 PHE A N 1
ATOM 698 C CA . PHE A 1 85 ? -13.324 4.821 6.123 1.00 93.12 85 PHE A CA 1
ATOM 699 C C . PHE A 1 85 ? -14.382 5.812 6.608 1.00 93.12 85 PHE A C 1
ATOM 701 O O . PHE A 1 85 ? -15.540 5.447 6.799 1.00 93.12 85 PHE A O 1
ATOM 708 N N . LYS A 1 86 ? -14.010 7.078 6.814 1.00 93.06 86 LYS A N 1
ATOM 709 C CA . LYS A 1 86 ? -14.837 8.096 7.471 1.00 93.06 86 LYS A CA 1
ATOM 710 C C . LYS A 1 86 ? -16.230 8.240 6.855 1.00 93.06 86 LYS A C 1
ATOM 712 O O . LYS A 1 86 ? -17.202 8.377 7.600 1.00 93.06 86 LYS A O 1
ATOM 717 N N . SER A 1 87 ? -16.346 8.189 5.528 1.00 93.12 87 SER A N 1
ATOM 718 C CA . SER A 1 87 ? -17.622 8.270 4.797 1.00 93.12 87 SER A CA 1
ATOM 719 C C . SER A 1 87 ? -18.594 7.138 5.150 1.00 93.12 87 SER A C 1
ATOM 721 O O . SER A 1 87 ? -19.800 7.368 5.155 1.00 93.12 87 SER A O 1
ATOM 723 N N . HIS A 1 88 ? -18.082 5.961 5.512 1.00 93.06 88 HIS A N 1
ATOM 724 C CA . HIS A 1 88 ? -18.864 4.766 5.838 1.00 93.06 88 HIS A CA 1
ATOM 725 C C . HIS A 1 88 ? -19.309 4.704 7.306 1.00 93.06 88 HIS A C 1
ATOM 727 O O . HIS A 1 88 ? -20.173 3.909 7.663 1.00 93.06 88 HIS A O 1
ATOM 733 N N . LEU A 1 89 ? -18.728 5.537 8.172 1.00 94.81 89 LEU A N 1
ATOM 734 C CA . LEU A 1 89 ? -18.966 5.503 9.615 1.00 94.81 89 LEU A CA 1
ATOM 735 C C . LEU A 1 89 ? -20.044 6.499 10.053 1.00 94.81 89 LEU A C 1
ATOM 737 O O . LEU A 1 89 ? -20.119 7.619 9.539 1.00 94.81 89 LEU A O 1
ATOM 741 N N . SER A 1 90 ? -20.826 6.128 11.069 1.00 96.88 90 SER A N 1
ATOM 742 C CA . SER A 1 90 ? -21.735 7.043 11.769 1.00 96.88 90 SER A CA 1
ATOM 743 C C . SER A 1 90 ? -20.967 8.097 12.579 1.00 96.88 90 SER A C 1
ATOM 745 O O . SER A 1 90 ? -19.780 7.940 12.868 1.00 96.88 90 SER A O 1
ATOM 747 N N . ALA A 1 91 ? -21.634 9.179 12.991 1.00 97.31 91 ALA A N 1
ATOM 748 C CA . ALA A 1 91 ? -21.001 10.224 13.802 1.00 97.31 91 ALA A CA 1
ATOM 749 C C . ALA A 1 91 ? -20.407 9.679 15.117 1.00 97.31 91 ALA A C 1
ATOM 751 O O . ALA A 1 91 ? -19.282 10.032 15.465 1.00 97.31 91 ALA A O 1
ATOM 752 N N . THR A 1 92 ? -21.123 8.778 15.798 1.00 97.69 92 THR A N 1
ATOM 753 C CA . THR A 1 92 ? -20.650 8.115 17.022 1.00 97.69 92 THR A CA 1
ATOM 754 C C . THR A 1 92 ? -19.415 7.263 16.748 1.00 97.69 92 THR A C 1
ATOM 756 O O . THR A 1 92 ? -18.392 7.455 17.392 1.00 97.69 92 THR A O 1
ATOM 759 N N . GLN A 1 93 ? -19.449 6.414 15.715 1.00 97.12 93 GLN A N 1
ATOM 760 C CA . GLN A 1 93 ? -18.294 5.585 15.349 1.00 97.12 93 GLN A CA 1
ATOM 761 C C . GLN A 1 93 ? -17.069 6.433 14.986 1.00 97.12 93 GLN A C 1
ATOM 763 O O . GLN A 1 93 ? -15.949 6.085 15.351 1.00 97.12 93 GLN A O 1
ATOM 768 N N . ARG A 1 94 ? -17.265 7.556 14.281 1.00 97.69 94 ARG A N 1
ATOM 769 C CA . ARG A 1 94 ? -16.178 8.497 13.972 1.00 97.69 94 ARG A CA 1
ATOM 770 C C . ARG A 1 94 ? -15.565 9.069 15.247 1.00 97.69 94 ARG A C 1
ATOM 772 O O . ARG A 1 94 ? -14.345 9.147 15.333 1.00 97.69 94 ARG A O 1
ATOM 779 N N . HIS A 1 95 ? -16.392 9.467 16.214 1.00 97.56 95 HIS A N 1
ATOM 780 C CA . HIS A 1 95 ? -15.919 9.987 17.494 1.00 97.56 95 HIS A CA 1
ATOM 781 C C . HIS A 1 95 ? -15.109 8.937 18.264 1.00 97.56 95 HIS A C 1
ATOM 783 O O . HIS A 1 95 ? -13.969 9.216 18.631 1.00 97.56 95 HIS A O 1
ATOM 789 N N . ASP A 1 96 ? -15.646 7.723 18.405 1.00 97.38 96 ASP A N 1
ATOM 790 C CA . ASP A 1 96 ? -14.995 6.624 19.126 1.00 97.38 96 ASP A CA 1
ATOM 791 C C . ASP A 1 96 ? -13.625 6.276 18.520 1.00 97.38 96 ASP A C 1
ATOM 793 O O . ASP A 1 96 ? -12.646 6.067 19.239 1.00 97.38 96 ASP A O 1
ATOM 797 N N . TRP A 1 97 ? -13.526 6.253 17.186 1.00 97.56 97 TRP A N 1
ATOM 798 C CA . TRP A 1 97 ? -12.259 6.019 16.490 1.00 97.56 97 TRP A CA 1
ATOM 799 C C . TRP A 1 97 ? -11.254 7.149 16.696 1.00 97.56 97 TRP A C 1
ATOM 801 O O . TRP A 1 97 ? -10.089 6.873 16.975 1.00 97.56 97 TRP A O 1
ATOM 811 N N . LEU A 1 98 ? -11.676 8.411 16.589 1.00 97.00 98 LEU A N 1
ATOM 812 C CA . LEU A 1 98 ? -10.791 9.556 16.820 1.00 97.00 98 LEU A CA 1
ATOM 813 C C . LEU A 1 98 ? -10.276 9.581 18.265 1.00 97.00 98 LEU A C 1
ATOM 815 O O . LEU A 1 98 ? -9.084 9.792 18.492 1.00 97.00 98 LEU A O 1
ATOM 819 N N . GLU A 1 99 ? -11.148 9.315 19.238 1.00 97.69 99 GLU A N 1
ATOM 820 C CA . GLU A 1 99 ? -10.772 9.201 20.646 1.00 97.69 99 GLU A CA 1
ATOM 821 C C . GLU A 1 99 ? -9.764 8.064 20.859 1.00 97.69 99 GLU A C 1
ATOM 823 O O . GLU A 1 99 ? -8.740 8.266 21.519 1.00 97.69 99 GLU A O 1
ATOM 828 N N . LEU A 1 100 ? -10.006 6.896 20.254 1.00 97.56 100 LEU A N 1
ATOM 829 C CA . LEU A 1 100 ? -9.103 5.750 20.330 1.00 97.56 100 LEU A CA 1
ATOM 830 C C . LEU A 1 100 ? -7.730 6.062 19.715 1.00 97.56 100 LEU A C 1
ATOM 832 O O . LEU A 1 100 ? -6.715 5.786 20.348 1.00 97.56 100 LEU A O 1
ATOM 836 N N . ILE A 1 101 ? -7.682 6.678 18.530 1.00 97.25 101 ILE A N 1
ATOM 837 C CA . ILE A 1 101 ? -6.431 7.065 17.850 1.00 97.25 101 ILE A CA 1
ATOM 838 C C . ILE A 1 101 ? -5.623 8.056 18.697 1.00 97.25 101 ILE A C 1
ATOM 840 O O . ILE A 1 101 ? -4.395 7.966 18.771 1.00 97.25 101 ILE A O 1
ATOM 844 N N . LEU A 1 102 ? -6.288 9.012 19.347 1.00 96.19 102 LEU A N 1
ATOM 845 C CA . LEU A 1 102 ? -5.615 10.005 20.180 1.00 96.19 102 LEU A CA 1
ATOM 846 C C . LEU A 1 102 ? -5.077 9.393 21.478 1.00 96.19 102 LEU A C 1
ATOM 848 O O . LEU A 1 102 ? -3.915 9.637 21.823 1.00 96.19 102 LEU A O 1
ATOM 852 N N . ARG A 1 103 ? -5.898 8.596 22.174 1.00 97.00 103 ARG A N 1
ATOM 853 C CA . ARG A 1 103 ? -5.569 8.031 23.492 1.00 97.00 103 ARG A CA 1
ATOM 854 C C . ARG A 1 103 ? -4.625 6.836 23.426 1.00 97.00 103 ARG A C 1
ATOM 856 O O . ARG A 1 103 ? -3.706 6.763 24.233 1.00 97.00 103 ARG A O 1
ATOM 863 N N . ASP A 1 104 ? -4.848 5.918 22.490 1.00 97.50 104 ASP A N 1
ATOM 864 C CA . ASP A 1 104 ? -4.105 4.661 22.377 1.00 97.50 104 ASP A CA 1
ATOM 865 C C . ASP A 1 104 ? -3.888 4.275 20.897 1.00 97.50 104 ASP A C 1
ATOM 867 O O . ASP A 1 104 ? -4.593 3.418 20.347 1.00 97.50 104 ASP A O 1
ATOM 871 N N . PRO A 1 105 ? -2.901 4.904 20.222 1.00 96.00 105 PRO A N 1
ATOM 872 C CA . PRO A 1 105 ? -2.602 4.623 18.819 1.00 96.00 105 PRO A CA 1
ATOM 873 C C . PRO A 1 105 ? -2.222 3.159 18.567 1.00 96.00 105 PRO A C 1
ATOM 875 O O . PRO A 1 105 ? -2.549 2.615 17.518 1.00 96.00 105 PRO A O 1
ATOM 878 N N . ALA A 1 106 ? -1.559 2.491 19.516 1.00 94.56 106 ALA A N 1
ATOM 879 C CA . ALA A 1 106 ? -1.168 1.092 19.353 1.00 94.56 106 ALA A CA 1
ATOM 880 C C . ALA A 1 106 ? -2.401 0.176 19.288 1.00 94.56 106 ALA A C 1
ATOM 882 O O . ALA A 1 106 ? -2.503 -0.688 18.413 1.00 94.56 106 ALA A O 1
ATOM 883 N N . LYS A 1 107 ? -3.387 0.410 20.160 1.00 96.06 107 LYS A N 1
ATOM 884 C CA . LYS A 1 107 ? -4.665 -0.310 20.131 1.00 96.06 107 LYS A CA 1
ATOM 885 C C . LYS A 1 107 ? -5.539 0.068 18.939 1.00 96.06 107 LYS A C 1
ATOM 887 O O . LYS A 1 107 ? -6.234 -0.793 18.404 1.00 96.06 107 LYS A O 1
ATOM 892 N N . ALA A 1 108 ? -5.521 1.328 18.508 1.00 96.69 108 ALA A N 1
ATOM 893 C CA . ALA A 1 108 ? -6.189 1.735 17.273 1.00 96.69 108 ALA A CA 1
ATOM 894 C C . ALA A 1 108 ? -5.603 0.983 16.067 1.00 96.69 108 ALA A C 1
ATOM 896 O O . ALA A 1 108 ? -6.341 0.402 15.272 1.00 96.69 108 ALA A O 1
ATOM 897 N N . ARG A 1 109 ? -4.268 0.923 15.980 1.00 94.62 109 ARG A N 1
ATOM 898 C CA . ARG A 1 109 ? -3.520 0.234 14.924 1.00 94.62 109 ARG A CA 1
ATOM 899 C C . ARG A 1 109 ? -3.852 -1.246 14.835 1.00 94.62 109 ARG A C 1
ATOM 901 O O . ARG A 1 109 ? -4.114 -1.732 13.736 1.00 94.62 109 ARG A O 1
ATOM 908 N N . SER A 1 110 ? -3.890 -1.941 15.970 1.00 92.38 110 SER A N 1
ATOM 909 C CA . SER A 1 110 ? -4.215 -3.371 15.998 1.00 92.38 110 SER A CA 1
ATOM 910 C C . SER A 1 110 ? -5.658 -3.669 15.590 1.00 92.38 110 SER A C 1
ATOM 912 O O . SER A 1 110 ? -5.945 -4.775 15.148 1.00 92.38 110 SER A O 1
ATOM 914 N N . ARG A 1 111 ? -6.569 -2.692 15.678 1.00 93.38 111 ARG A N 1
ATOM 915 C CA . ARG A 1 111 ? -7.992 -2.849 15.331 1.00 93.38 111 ARG A CA 1
ATOM 916 C C . ARG A 1 111 ? -8.366 -2.323 13.954 1.00 93.38 111 ARG A C 1
ATOM 918 O O . ARG A 1 111 ? -9.454 -2.629 13.482 1.00 93.38 111 ARG A O 1
ATOM 925 N N . MET A 1 112 ? -7.512 -1.530 13.313 1.00 93.00 112 MET A N 1
ATOM 926 C CA . MET A 1 112 ? -7.865 -0.841 12.069 1.00 93.00 112 MET A CA 1
ATOM 927 C C . MET A 1 112 ? -8.234 -1.820 10.936 1.00 93.00 112 MET A C 1
ATOM 929 O O . MET A 1 112 ? -9.103 -1.517 10.124 1.00 93.00 112 MET A O 1
ATOM 933 N N . HIS A 1 113 ? -7.659 -3.029 10.926 1.00 90.31 113 HIS A N 1
ATOM 934 C CA . HIS A 1 113 ? -8.016 -4.079 9.964 1.00 90.31 113 HIS A CA 1
ATOM 935 C C . HIS A 1 113 ? -9.508 -4.468 10.008 1.00 90.31 113 HIS A C 1
ATOM 937 O O . HIS A 1 113 ? -10.063 -4.859 8.987 1.00 90.31 113 HIS A O 1
ATOM 943 N N . LEU A 1 114 ? -10.186 -4.299 11.151 1.00 91.44 114 LEU A N 1
ATOM 944 C CA . LEU A 1 114 ? -11.622 -4.569 11.288 1.00 91.44 114 LEU A CA 1
ATOM 945 C C . LEU A 1 114 ? -12.467 -3.638 10.408 1.00 91.44 114 LEU A C 1
ATOM 947 O O . LEU A 1 114 ? -13.500 -4.055 9.883 1.00 91.44 114 LEU A O 1
ATOM 951 N N . LEU A 1 115 ? -12.028 -2.387 10.214 1.00 91.94 115 LEU A N 1
ATOM 952 C CA . LEU A 1 115 ? -12.685 -1.480 9.272 1.00 91.94 115 LEU A CA 1
ATOM 953 C C . LEU A 1 115 ? -12.501 -1.952 7.835 1.00 91.94 115 LEU A C 1
ATOM 955 O O . LEU A 1 115 ? -13.457 -1.902 7.071 1.00 91.94 115 LEU A O 1
ATOM 959 N N . LEU A 1 116 ? -11.318 -2.461 7.490 1.00 89.75 116 LEU A N 1
ATOM 960 C CA . LEU A 1 116 ? -11.070 -3.011 6.161 1.00 89.75 116 LEU A CA 1
ATOM 961 C C . LEU A 1 116 ? -11.904 -4.274 5.899 1.00 89.75 116 LEU A C 1
ATOM 963 O O . LEU A 1 116 ? -12.462 -4.413 4.820 1.00 89.75 116 LEU A O 1
ATOM 967 N N . LEU A 1 117 ? -12.048 -5.164 6.883 1.00 88.75 117 LEU A N 1
ATOM 968 C CA . LEU A 1 117 ? -12.920 -6.341 6.775 1.00 88.75 117 LEU A CA 1
ATOM 969 C C . LEU A 1 117 ? -14.394 -5.962 6.599 1.00 88.75 117 LEU A C 1
ATOM 971 O O . LEU A 1 117 ? -15.115 -6.606 5.842 1.00 88.75 117 LEU A O 1
ATOM 975 N N . THR A 1 118 ? -14.839 -4.905 7.282 1.00 90.00 118 THR A N 1
ATOM 976 C CA . THR A 1 118 ? -16.222 -4.412 7.178 1.00 90.00 118 THR A CA 1
ATOM 977 C C . THR A 1 118 ? -16.463 -3.675 5.856 1.00 90.00 118 THR A C 1
ATOM 979 O O . THR A 1 118 ? -17.550 -3.760 5.287 1.00 90.00 118 THR A O 1
ATOM 982 N N . TYR A 1 119 ? -15.451 -2.957 5.363 1.00 88.62 119 TYR A N 1
ATOM 983 C CA . TYR A 1 119 ? -15.507 -2.120 4.165 1.00 88.62 119 TYR A CA 1
ATOM 984 C C . TYR A 1 119 ? -14.344 -2.457 3.209 1.00 88.62 119 TYR A C 1
ATOM 986 O O . TYR A 1 119 ? -13.422 -1.650 3.045 1.00 88.62 119 TYR A O 1
ATOM 994 N N . PRO A 1 120 ? -14.367 -3.643 2.569 1.00 82.31 120 PRO A N 1
ATOM 995 C CA . PRO A 1 120 ? -13.247 -4.146 1.766 1.00 82.31 120 PRO A CA 1
ATOM 996 C C . PRO A 1 120 ? -12.995 -3.345 0.482 1.00 82.31 120 PRO A C 1
ATOM 998 O O . PRO A 1 120 ? -11.890 -3.391 -0.053 1.00 82.31 120 PRO A O 1
ATOM 1001 N N . ASP A 1 121 ? -13.987 -2.581 0.018 1.00 75.25 121 ASP A N 1
ATOM 1002 C CA . ASP A 1 121 ? -13.901 -1.754 -1.193 1.00 75.25 121 ASP A CA 1
ATOM 1003 C C . ASP A 1 121 ? -13.203 -0.400 -0.962 1.00 75.25 121 ASP A C 1
ATOM 1005 O O . ASP A 1 121 ? -13.052 0.396 -1.891 1.00 75.25 121 ASP A O 1
ATOM 1009 N N . ALA A 1 122 ? -12.759 -0.105 0.266 1.00 73.88 122 ALA A N 1
ATOM 1010 C CA . ALA A 1 122 ? -11.947 1.078 0.521 1.00 73.88 122 ALA A CA 1
ATOM 1011 C C . ALA A 1 122 ? -10.639 1.009 -0.295 1.00 73.88 122 ALA A C 1
ATOM 1013 O O . ALA A 1 122 ? -9.986 -0.037 -0.346 1.00 73.88 122 ALA A O 1
ATOM 1014 N N . MET A 1 123 ? -10.210 2.140 -0.877 1.00 68.38 123 MET A N 1
ATOM 1015 C CA . MET A 1 123 ? -8.996 2.291 -1.714 1.00 68.38 123 MET A CA 1
ATOM 1016 C C . MET A 1 123 ? -7.662 2.082 -0.959 1.00 68.38 123 MET A C 1
ATOM 1018 O O . MET A 1 123 ? -6.655 2.721 -1.245 1.00 68.38 123 MET A O 1
ATOM 1022 N N . LEU A 1 124 ? -7.636 1.208 0.042 1.00 82.56 124 LEU A N 1
ATOM 1023 C CA . LEU A 1 124 ? -6.469 0.863 0.841 1.00 82.56 124 LEU A CA 1
ATOM 1024 C C . LEU A 1 124 ? -6.245 -0.642 0.939 1.00 82.56 124 LEU A C 1
ATOM 1026 O O . LEU A 1 124 ? -5.248 -1.024 1.541 1.00 82.56 124 LEU A O 1
ATOM 1030 N N . ALA A 1 125 ? -7.119 -1.494 0.389 1.00 81.25 125 ALA A N 1
ATOM 1031 C CA . ALA A 1 125 ? -7.019 -2.947 0.559 1.00 81.25 125 ALA A CA 1
ATOM 1032 C C . ALA A 1 125 ? -5.643 -3.501 0.159 1.00 81.25 125 ALA A C 1
ATOM 1034 O O . ALA A 1 125 ? -5.091 -4.336 0.867 1.00 81.25 125 ALA A O 1
ATOM 1035 N N . SER A 1 126 ? -5.051 -2.969 -0.915 1.00 85.31 126 SER A N 1
ATOM 1036 C CA . SER A 1 126 ? -3.717 -3.351 -1.374 1.00 85.31 126 SER A CA 1
ATOM 1037 C C . SER A 1 126 ? -2.594 -2.928 -0.419 1.00 85.31 126 SER A C 1
ATOM 1039 O O . SER A 1 126 ? -1.526 -3.531 -0.453 1.00 85.31 126 SER A O 1
ATOM 1041 N N . SER A 1 127 ? -2.791 -1.934 0.448 1.00 91.94 127 SER A N 1
ATOM 1042 C CA . SER A 1 127 ? -1.703 -1.325 1.215 1.00 91.94 127 SER A CA 1
ATOM 1043 C C . SER A 1 127 ? -0.913 -2.326 2.063 1.00 91.94 127 SER A C 1
ATOM 1045 O O . SER A 1 127 ? -1.459 -3.195 2.745 1.00 91.94 127 SER A O 1
ATOM 1047 N N . TYR A 1 128 ? 0.403 -2.123 2.108 1.00 93.69 128 TYR A N 1
ATOM 1048 C CA . TYR A 1 128 ? 1.307 -2.822 3.016 1.00 93.69 128 TYR A CA 1
ATOM 1049 C C . TYR A 1 128 ? 1.040 -2.520 4.496 1.00 93.69 128 TYR A C 1
ATOM 1051 O O . TYR A 1 128 ? 1.579 -3.193 5.363 1.00 93.69 128 TYR A O 1
ATOM 1059 N N . TYR A 1 129 ? 0.177 -1.553 4.814 1.00 92.50 129 TYR A N 1
ATOM 1060 C CA . TYR A 1 129 ? -0.251 -1.281 6.185 1.00 92.50 129 TYR A CA 1
ATOM 1061 C C . TYR A 1 129 ? -0.918 -2.490 6.863 1.00 92.50 129 TYR A C 1
ATOM 1063 O O . TYR A 1 129 ? -0.879 -2.630 8.083 1.00 92.50 129 TYR A O 1
ATOM 1071 N N . TRP A 1 130 ? -1.527 -3.391 6.100 1.00 89.31 130 TRP A N 1
ATOM 1072 C CA . TRP A 1 130 ? -2.305 -4.503 6.654 1.00 89.31 130 TRP A CA 1
ATOM 1073 C C . TRP A 1 130 ? -1.500 -5.785 6.864 1.00 89.31 130 TRP A C 1
ATOM 1075 O O . TRP A 1 130 ? -2.044 -6.765 7.361 1.00 89.31 130 TRP A O 1
ATOM 1085 N N . ARG A 1 131 ? -0.225 -5.797 6.465 1.00 87.38 131 ARG A N 1
ATOM 1086 C CA . ARG A 1 131 ? 0.591 -7.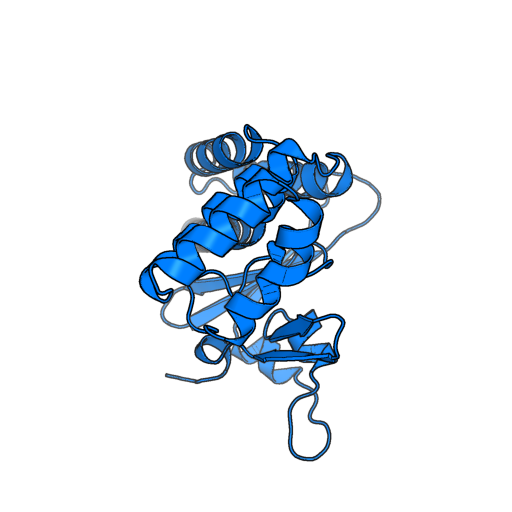008 6.339 1.00 87.38 131 ARG A CA 1
ATOM 1087 C C . ARG A 1 131 ? 2.033 -6.753 6.763 1.00 87.38 131 ARG A C 1
ATOM 1089 O O . ARG A 1 131 ? 2.521 -5.632 6.689 1.00 87.38 131 ARG A O 1
ATOM 1096 N N . ALA A 1 132 ? 2.722 -7.809 7.180 1.00 83.50 132 ALA A N 1
ATOM 1097 C CA . ALA A 1 132 ? 4.121 -7.738 7.610 1.00 83.50 132 ALA A CA 1
ATOM 1098 C C . ALA A 1 132 ? 5.130 -8.030 6.480 1.00 83.50 132 ALA A C 1
ATOM 1100 O O . ALA A 1 132 ? 6.333 -8.090 6.727 1.00 83.50 132 ALA A O 1
ATOM 1101 N N . ASP A 1 133 ? 4.655 -8.247 5.251 1.00 88.88 133 ASP A N 1
ATOM 1102 C CA . ASP A 1 133 ? 5.512 -8.660 4.140 1.00 88.88 133 ASP A CA 1
ATOM 1103 C C . ASP A 1 133 ? 6.389 -7.533 3.609 1.00 88.88 133 ASP A C 1
ATOM 1105 O O . ASP A 1 133 ? 6.065 -6.347 3.717 1.00 88.88 133 ASP A O 1
ATOM 1109 N N . ARG A 1 134 ? 7.472 -7.939 2.942 1.00 91.62 134 ARG A N 1
ATOM 1110 C CA . ARG A 1 134 ? 8.421 -7.008 2.345 1.00 91.62 134 ARG A CA 1
ATOM 1111 C C . ARG A 1 134 ? 7.813 -6.197 1.202 1.00 91.62 134 ARG A C 1
ATOM 1113 O O . ARG A 1 134 ? 7.044 -6.741 0.402 1.00 91.62 134 ARG A O 1
ATOM 1120 N N . TRP A 1 135 ? 8.214 -4.931 1.068 1.00 94.38 135 TRP A N 1
ATOM 1121 C CA . TRP A 1 135 ? 7.716 -3.969 0.064 1.00 94.38 135 TRP A CA 1
ATOM 1122 C C . TRP A 1 135 ? 8.237 -4.248 -1.354 1.00 94.38 135 TRP A C 1
ATOM 1124 O O . TRP A 1 135 ? 8.913 -3.433 -1.973 1.00 94.38 135 TRP A O 1
ATOM 1134 N N . ARG A 1 136 ? 7.977 -5.449 -1.866 1.00 92.75 136 ARG A N 1
ATOM 1135 C CA . ARG A 1 136 ? 8.631 -5.990 -3.064 1.00 92.75 136 ARG A CA 1
ATOM 1136 C C . ARG A 1 136 ? 7.723 -6.128 -4.269 1.00 92.75 136 ARG A C 1
ATOM 1138 O O . ARG A 1 136 ? 8.237 -6.322 -5.358 1.00 92.75 136 ARG A O 1
ATOM 1145 N N . ILE A 1 137 ? 6.410 -6.104 -4.099 1.00 95.19 137 ILE A N 1
ATOM 1146 C CA . ILE A 1 137 ? 5.469 -6.379 -5.186 1.00 95.19 137 ILE A CA 1
ATOM 1147 C C . ILE A 1 137 ? 4.534 -5.184 -5.306 1.00 95.19 137 ILE A C 1
ATOM 1149 O O . ILE A 1 137 ? 4.193 -4.612 -4.278 1.00 95.19 137 ILE A O 1
ATOM 1153 N N . SER A 1 138 ? 4.099 -4.823 -6.510 1.00 94.56 138 SER A N 1
ATOM 1154 C CA . SER A 1 138 ? 2.955 -3.935 -6.758 1.00 94.56 138 SER A CA 1
ATOM 1155 C C . SER A 1 138 ? 2.177 -4.399 -7.984 1.00 94.56 138 SER A C 1
ATOM 1157 O O . SER A 1 138 ? 2.729 -5.043 -8.874 1.00 94.56 138 SER A O 1
ATOM 1159 N N . TRP A 1 139 ? 0.878 -4.108 -8.009 1.00 94.44 139 TRP A N 1
ATOM 1160 C CA . TRP A 1 139 ? 0.014 -4.372 -9.157 1.00 94.44 139 TRP A CA 1
ATOM 1161 C C . TRP A 1 139 ? -0.402 -3.046 -9.783 1.00 94.44 139 TRP A C 1
ATOM 1163 O O . TRP A 1 139 ? -0.760 -2.111 -9.067 1.00 94.44 139 TRP A O 1
ATOM 1173 N N . PHE A 1 140 ? -0.344 -2.955 -11.108 1.00 93.12 140 PHE A N 1
ATOM 1174 C CA . PHE A 1 140 ? -0.642 -1.728 -11.842 1.00 93.12 140 PHE A CA 1
ATOM 1175 C C . PHE A 1 140 ? -1.322 -2.025 -13.180 1.00 93.12 140 PHE A C 1
ATOM 1177 O O . PHE A 1 140 ? -1.129 -3.088 -13.770 1.00 93.12 140 PHE A O 1
ATOM 1184 N N . TRP A 1 141 ? -2.137 -1.080 -13.648 1.00 91.75 141 TRP A N 1
ATOM 1185 C CA . TRP A 1 141 ? -2.821 -1.174 -14.935 1.00 91.75 141 TRP A CA 1
ATOM 1186 C C . TRP A 1 141 ? -1.982 -0.510 -16.031 1.00 91.75 141 TRP A C 1
ATOM 1188 O O . TRP A 1 141 ? -1.589 0.658 -15.919 1.00 91.75 141 TRP A O 1
ATOM 1198 N N . HIS A 1 142 ? -1.708 -1.245 -17.104 1.00 91.19 142 HIS A N 1
ATOM 1199 C CA . HIS A 1 142 ? -0.960 -0.764 -18.259 1.00 91.19 142 HIS A CA 1
ATOM 1200 C C . HIS A 1 142 ? -1.485 -1.441 -19.527 1.00 91.19 142 HIS A C 1
ATOM 1202 O O . HIS A 1 142 ? -1.676 -2.652 -19.538 1.00 91.19 142 HIS A O 1
ATOM 1208 N N . GLU A 1 143 ? -1.762 -0.644 -20.563 1.00 89.50 143 GLU A N 1
ATOM 1209 C CA . GLU A 1 143 ? -2.234 -1.126 -21.872 1.00 89.50 143 GLU A CA 1
ATOM 1210 C C . GLU A 1 143 ? -3.387 -2.136 -21.810 1.00 89.50 143 GLU A C 1
ATOM 1212 O O . GLU A 1 143 ? -3.366 -3.200 -22.419 1.00 89.50 143 GLU A O 1
ATOM 1217 N N . ASN A 1 144 ? -4.434 -1.784 -21.061 1.00 88.19 144 ASN A N 1
ATOM 1218 C CA . ASN A 1 144 ? -5.628 -2.614 -20.879 1.00 88.19 144 ASN A CA 1
ATOM 1219 C C . ASN A 1 144 ? -5.373 -3.979 -20.212 1.00 88.19 144 ASN A C 1
ATOM 1221 O O . ASN A 1 144 ? -6.192 -4.888 -20.332 1.00 88.19 144 ASN A O 1
ATOM 1225 N N . ALA A 1 145 ? -4.263 -4.118 -19.487 1.00 90.31 145 ALA A N 1
ATOM 1226 C CA . ALA A 1 145 ? -3.948 -5.312 -18.725 1.00 90.31 145 ALA A CA 1
ATOM 1227 C C . ALA A 1 145 ? -3.404 -4.976 -17.331 1.00 90.31 145 ALA A C 1
ATOM 1229 O O . ALA A 1 145 ? -2.773 -3.942 -17.095 1.00 90.31 145 ALA A O 1
ATOM 1230 N N . TRP A 1 146 ? -3.629 -5.895 -16.391 1.00 92.75 146 TRP A N 1
ATOM 1231 C CA . TRP A 1 146 ? -2.970 -5.875 -15.089 1.00 92.75 146 TRP A CA 1
ATOM 1232 C C . TRP A 1 146 ? -1.572 -6.474 -15.199 1.00 92.75 146 TRP A C 1
ATOM 1234 O O . TRP A 1 146 ? -1.397 -7.573 -15.730 1.00 92.75 146 TRP A O 1
ATOM 1244 N N . TRP A 1 147 ? -0.605 -5.777 -14.619 1.00 95.06 147 TRP A N 1
ATOM 1245 C CA . TRP A 1 147 ? 0.784 -6.194 -14.518 1.00 95.06 147 TRP A CA 1
ATOM 1246 C C . TRP A 1 147 ? 1.207 -6.252 -13.060 1.00 95.06 147 TRP A C 1
ATOM 1248 O O . TRP A 1 147 ? 0.835 -5.399 -12.250 1.00 95.06 147 TRP A O 1
ATOM 1258 N N . GLN A 1 148 ? 2.008 -7.258 -12.737 1.00 95.69 148 GLN A N 1
ATOM 1259 C CA . GLN A 1 148 ? 2.690 -7.369 -11.465 1.00 95.69 148 GLN A CA 1
ATOM 1260 C C . GLN A 1 148 ? 4.130 -6.909 -11.642 1.00 95.69 148 GLN A C 1
ATOM 1262 O O . GLN A 1 148 ? 4.879 -7.466 -12.441 1.00 95.69 148 GLN A O 1
ATOM 1267 N N . PHE A 1 149 ? 4.529 -5.925 -10.856 1.00 96.56 149 PHE A N 1
ATOM 1268 C CA . PHE A 1 149 ? 5.923 -5.597 -10.630 1.00 96.56 149 PHE A CA 1
ATOM 1269 C C . PHE A 1 149 ? 6.426 -6.360 -9.411 1.00 96.56 149 PHE A C 1
ATOM 1271 O O . PHE A 1 149 ? 5.751 -6.389 -8.380 1.00 96.56 149 PHE A O 1
ATOM 1278 N N . ARG A 1 150 ? 7.616 -6.954 -9.510 1.00 95.38 150 ARG A N 1
ATOM 1279 C CA . ARG A 1 150 ? 8.270 -7.643 -8.396 1.00 95.38 150 ARG A CA 1
ATOM 1280 C C . ARG A 1 150 ? 9.753 -7.311 -8.357 1.00 95.38 150 ARG A C 1
ATOM 1282 O O . ARG A 1 150 ? 10.462 -7.532 -9.329 1.00 95.38 150 ARG A O 1
ATOM 1289 N N . VAL A 1 151 ? 10.228 -6.857 -7.203 1.00 92.31 151 VAL A N 1
ATOM 1290 C CA . VAL A 1 151 ? 11.647 -6.677 -6.886 1.00 92.31 151 VAL A CA 1
ATOM 1291 C C . VAL A 1 151 ? 12.183 -7.951 -6.241 1.00 92.31 151 VAL A C 1
ATOM 1293 O O . VAL A 1 151 ? 11.637 -8.431 -5.245 1.00 92.31 151 VAL A O 1
ATOM 1296 N N . ARG A 1 152 ? 13.277 -8.481 -6.783 1.00 85.06 152 ARG A N 1
ATOM 1297 C CA . ARG A 1 152 ? 14.025 -9.608 -6.226 1.00 85.06 152 ARG A CA 1
ATOM 1298 C C . ARG A 1 152 ? 15.315 -9.097 -5.591 1.00 85.06 152 ARG A C 1
ATOM 1300 O O . ARG A 1 152 ? 16.061 -8.329 -6.203 1.00 85.06 152 ARG A O 1
ATOM 1307 N N . ASP A 1 153 ? 15.578 -9.556 -4.371 1.00 68.06 153 ASP A N 1
ATOM 1308 C CA . ASP A 1 153 ? 16.877 -9.365 -3.731 1.00 68.06 153 ASP A CA 1
ATOM 1309 C C . ASP A 1 153 ? 17.907 -10.205 -4.488 1.00 68.06 153 ASP A C 1
ATOM 1311 O O . ASP A 1 153 ? 17.837 -11.436 -4.479 1.00 68.06 153 ASP A O 1
ATOM 1315 N N . SER A 1 154 ? 18.852 -9.554 -5.163 1.00 55.91 154 SER A N 1
ATOM 1316 C CA . SER A 1 154 ? 20.051 -10.236 -5.639 1.00 55.91 154 SER A CA 1
ATOM 1317 C C . SER A 1 154 ? 21.161 -9.889 -4.651 1.00 55.91 154 SER A C 1
ATOM 1319 O O . SER A 1 154 ? 21.542 -8.733 -4.483 1.00 55.91 154 SER A O 1
ATOM 1321 N N . GLY A 1 155 ? 21.540 -10.879 -3.847 1.00 50.00 155 GLY A N 1
ATOM 1322 C CA . GLY A 1 155 ? 22.325 -10.656 -2.641 1.00 50.00 155 GLY A CA 1
ATOM 1323 C C . GLY A 1 155 ? 23.651 -9.911 -2.853 1.00 50.00 155 GLY A C 1
ATOM 1324 O O . GLY A 1 155 ? 24.306 -10.010 -3.887 1.00 50.00 155 GLY A O 1
ATOM 1325 N N . VAL A 1 156 ? 24.078 -9.280 -1.755 1.00 43.12 156 VAL A N 1
ATOM 1326 C CA . VAL A 1 156 ? 25.441 -8.837 -1.394 1.00 43.12 156 VAL A CA 1
ATOM 1327 C C . VAL A 1 156 ? 25.915 -7.465 -1.899 1.00 43.12 156 VAL A C 1
ATOM 1329 O O . VAL A 1 156 ? 26.939 -7.004 -1.418 1.00 43.12 156 VAL A O 1
ATOM 1332 N N . ASN A 1 157 ? 25.176 -6.714 -2.719 1.00 48.03 157 ASN A N 1
ATOM 1333 C CA . ASN A 1 157 ? 25.470 -5.281 -2.901 1.00 48.03 157 ASN A CA 1
ATOM 1334 C C . ASN A 1 157 ? 24.203 -4.486 -3.239 1.00 48.03 157 ASN A C 1
ATOM 1336 O O . ASN A 1 157 ? 23.508 -4.832 -4.192 1.00 48.03 157 ASN A O 1
ATOM 1340 N N . ASP A 1 158 ? 23.967 -3.373 -2.532 1.00 52.22 158 ASP A N 1
ATOM 1341 C CA . ASP A 1 158 ? 22.819 -2.450 -2.697 1.00 52.22 158 ASP A CA 1
ATOM 1342 C C . ASP A 1 158 ? 22.603 -1.947 -4.144 1.00 52.22 158 ASP A C 1
ATOM 1344 O O . ASP A 1 158 ? 21.562 -1.385 -4.479 1.00 52.22 158 ASP A O 1
ATOM 1348 N N . ALA A 1 159 ? 23.574 -2.164 -5.035 1.00 52.88 159 ALA A N 1
ATOM 1349 C CA . ALA A 1 159 ? 23.520 -1.809 -6.449 1.00 52.88 159 ALA A CA 1
ATOM 1350 C C . ALA A 1 159 ? 22.854 -2.864 -7.361 1.00 52.88 159 ALA A C 1
ATOM 1352 O O . ALA A 1 159 ? 22.637 -2.580 -8.539 1.00 52.88 159 ALA A O 1
ATOM 1353 N N . ALA A 1 160 ? 22.536 -4.062 -6.862 1.00 62.59 160 ALA A N 1
ATOM 1354 C CA . ALA A 1 160 ? 22.047 -5.174 -7.679 1.00 62.59 160 ALA A CA 1
ATOM 1355 C C . ALA A 1 160 ? 20.568 -5.510 -7.414 1.00 62.59 160 ALA A C 1
ATOM 1357 O O . ALA A 1 160 ? 20.182 -6.675 -7.353 1.00 62.59 160 ALA A O 1
ATOM 1358 N N . LEU A 1 161 ? 19.699 -4.506 -7.270 1.00 76.81 161 LEU A N 1
ATOM 1359 C CA . LEU A 1 161 ? 18.264 -4.780 -7.358 1.00 76.81 161 LEU A CA 1
ATOM 1360 C C . LEU A 1 161 ? 17.939 -5.311 -8.755 1.00 76.81 161 LEU A C 1
ATOM 1362 O O . LEU A 1 161 ? 18.308 -4.711 -9.766 1.00 76.81 161 LEU A O 1
ATOM 1366 N N . THR A 1 162 ? 17.225 -6.430 -8.794 1.00 86.50 162 THR A N 1
ATOM 1367 C CA . THR A 1 162 ? 16.607 -6.938 -10.019 1.00 86.50 162 THR A CA 1
ATOM 1368 C C . THR A 1 162 ? 15.100 -6.851 -9.858 1.00 86.50 162 THR A C 1
ATOM 1370 O O . THR A 1 162 ? 14.579 -6.983 -8.750 1.00 86.50 162 THR A O 1
ATOM 1373 N N . TRP A 1 163 ? 14.385 -6.597 -10.944 1.00 91.19 163 TRP A N 1
ATOM 1374 C CA . TRP A 1 163 ? 12.930 -6.665 -10.964 1.00 91.19 163 TRP A CA 1
ATOM 1375 C C . TRP A 1 163 ? 12.462 -7.341 -12.230 1.00 91.19 163 TRP A C 1
ATOM 1377 O O . TRP A 1 163 ? 13.176 -7.427 -13.229 1.00 91.19 163 TRP A O 1
ATOM 1387 N N . GLU A 1 164 ? 11.222 -7.783 -12.157 1.00 93.56 164 GLU A N 1
ATOM 1388 C CA . GLU A 1 164 ? 10.472 -8.319 -13.270 1.00 93.56 164 GLU A CA 1
ATOM 1389 C C . GLU A 1 164 ? 9.097 -7.660 -13.327 1.00 93.56 164 GLU A C 1
ATOM 1391 O O . GLU A 1 164 ? 8.552 -7.207 -12.313 1.00 93.56 164 GLU A O 1
ATOM 1396 N N . MET A 1 165 ? 8.554 -7.614 -14.537 1.00 94.62 165 MET A N 1
ATOM 1397 C CA . MET A 1 165 ? 7.170 -7.260 -14.803 1.00 94.62 165 MET A CA 1
ATOM 1398 C C . MET A 1 165 ? 6.521 -8.472 -15.440 1.00 94.62 165 MET A C 1
ATOM 1400 O O . MET A 1 165 ? 6.964 -8.922 -16.494 1.00 94.62 165 MET A O 1
ATOM 1404 N N . ARG A 1 166 ? 5.498 -9.008 -14.783 1.00 94.50 166 ARG A N 1
ATOM 1405 C CA . ARG A 1 166 ? 4.765 -10.180 -15.253 1.00 94.50 166 ARG A CA 1
ATOM 1406 C C . ARG A 1 166 ? 3.330 -9.768 -15.549 1.00 94.50 166 ARG A C 1
ATOM 1408 O O . ARG A 1 166 ? 2.707 -9.141 -14.686 1.00 94.50 166 ARG A O 1
ATOM 1415 N N . PRO A 1 167 ? 2.770 -10.086 -16.723 1.00 93.38 167 PRO A N 1
ATOM 1416 C CA . PRO A 1 167 ? 1.355 -9.865 -16.957 1.00 93.38 167 PRO A CA 1
ATOM 1417 C C . PRO A 1 167 ? 0.539 -10.759 -16.017 1.00 93.38 167 PRO A C 1
ATOM 1419 O O . PRO A 1 167 ? 0.957 -11.859 -15.647 1.00 93.38 167 PRO A O 1
ATOM 1422 N N . ARG A 1 168 ? -0.667 -10.315 -15.653 1.00 91.06 168 ARG A N 1
ATOM 1423 C CA . ARG A 1 168 ? -1.597 -11.070 -14.795 1.00 91.06 168 ARG A CA 1
ATOM 1424 C C . ARG A 1 168 ? -1.772 -12.518 -15.248 1.00 91.06 168 ARG A C 1
ATOM 1426 O O . ARG A 1 168 ? -1.825 -13.411 -14.411 1.00 91.06 168 ARG A O 1
ATOM 1433 N N . THR A 1 169 ? -1.860 -12.753 -16.555 1.00 89.44 169 THR A N 1
ATOM 1434 C CA . THR A 1 169 ? -2.034 -14.090 -17.138 1.00 89.44 169 THR A CA 1
ATOM 1435 C C . THR A 1 169 ? -0.888 -15.039 -16.805 1.00 89.44 169 THR A C 1
ATOM 1437 O O . THR A 1 169 ? -1.142 -16.210 -16.555 1.00 89.44 169 THR A O 1
ATOM 1440 N N . GLU A 1 170 ? 0.351 -14.546 -16.766 1.00 92.25 170 GLU A N 1
ATOM 1441 C CA . GLU A 1 170 ? 1.526 -15.342 -16.400 1.00 92.25 170 GLU A CA 1
ATOM 1442 C C . GLU A 1 170 ? 1.497 -15.696 -14.913 1.00 92.25 170 GLU A C 1
ATOM 1444 O O . GLU A 1 170 ? 1.629 -16.862 -14.553 1.00 92.25 170 GLU A O 1
ATOM 1449 N N . VAL A 1 171 ? 1.212 -14.715 -14.050 1.00 90.94 171 VAL A N 1
ATOM 1450 C CA . VAL A 1 171 ? 1.105 -14.953 -12.604 1.00 90.94 171 VAL A CA 1
ATOM 1451 C C . VAL A 1 171 ? -0.005 -15.964 -12.306 1.00 90.94 171 VAL A C 1
ATOM 1453 O O . VAL A 1 171 ? 0.212 -16.923 -11.576 1.00 90.94 171 VAL A O 1
ATOM 1456 N N . LEU A 1 172 ? -1.187 -15.806 -12.909 1.00 86.88 172 LEU A N 1
ATOM 1457 C CA . LEU A 1 172 ? -2.304 -16.734 -12.710 1.00 86.88 172 LEU A CA 1
ATOM 1458 C C . LEU A 1 172 ? -2.067 -18.120 -13.338 1.00 86.88 172 LEU A C 1
ATOM 1460 O O . LEU A 1 172 ? -2.724 -19.073 -12.928 1.00 86.88 172 LEU A O 1
ATOM 1464 N N . ALA A 1 173 ? -1.140 -18.274 -14.287 1.00 86.69 173 ALA A N 1
ATOM 1465 C CA . ALA A 1 173 ? -0.778 -19.588 -14.828 1.00 86.69 173 ALA A CA 1
ATOM 1466 C C . ALA A 1 173 ? 0.021 -20.439 -13.822 1.00 86.69 173 ALA A C 1
ATOM 1468 O O . ALA A 1 173 ? -0.049 -21.666 -13.862 1.00 86.69 173 ALA A O 1
ATOM 1469 N N . GLU A 1 174 ? 0.736 -19.804 -12.889 1.00 84.38 174 GLU A N 1
ATOM 1470 C CA . GLU A 1 174 ? 1.452 -20.468 -11.786 1.00 84.38 174 GLU A CA 1
ATOM 1471 C C . GLU A 1 174 ? 0.532 -20.825 -10.602 1.00 84.38 174 GLU A C 1
ATOM 1473 O O . GLU A 1 174 ? 0.976 -21.394 -9.598 1.00 84.38 174 GLU A O 1
ATOM 1478 N N . MET A 1 175 ? -0.753 -20.477 -10.701 1.00 79.50 175 MET A N 1
ATOM 1479 C CA . MET A 1 175 ? -1.726 -20.629 -9.632 1.00 79.50 175 MET A CA 1
ATOM 1480 C C . MET A 1 175 ? -1.930 -22.091 -9.241 1.00 79.50 175 MET A C 1
ATOM 1482 O O . MET A 1 175 ? -2.203 -22.965 -10.066 1.00 79.50 175 MET A O 1
ATOM 1486 N N . ARG A 1 176 ? -1.883 -22.343 -7.933 1.00 74.19 176 ARG A N 1
ATOM 1487 C CA . ARG A 1 176 ? -2.161 -23.656 -7.351 1.00 74.19 176 ARG A CA 1
ATOM 1488 C C . ARG A 1 176 ? -3.625 -23.730 -6.932 1.00 74.19 176 ARG A C 1
ATOM 1490 O O . ARG A 1 176 ? -4.107 -22.882 -6.183 1.00 74.19 176 ARG A O 1
ATOM 1497 N N . GLN A 1 177 ? -4.335 -24.743 -7.419 1.00 69.75 177 GLN A N 1
ATOM 1498 C CA . GLN A 1 177 ? -5.680 -25.064 -6.944 1.00 69.75 177 GLN A CA 1
ATOM 1499 C C . GLN A 1 177 ? -5.592 -26.039 -5.770 1.00 69.75 177 GLN A C 1
ATOM 1501 O O . GLN A 1 177 ? -4.870 -27.035 -5.839 1.00 69.75 177 GLN A O 1
ATOM 1506 N N . VAL A 1 178 ? -6.346 -25.766 -4.704 1.00 68.69 178 VAL A N 1
ATOM 1507 C CA . VAL A 1 178 ? -6.478 -26.665 -3.550 1.00 68.69 178 VAL A CA 1
ATOM 1508 C C . VAL A 1 178 ? -7.962 -26.957 -3.357 1.00 68.69 178 VAL A C 1
ATOM 1510 O O . VAL A 1 178 ? -8.737 -26.100 -2.934 1.00 68.69 178 VAL A O 1
ATOM 1513 N N . GLY A 1 179 ? -8.379 -28.178 -3.699 1.00 68.56 179 GLY A N 1
ATOM 1514 C CA . GLY A 1 179 ? -9.786 -28.577 -3.636 1.00 68.56 179 GLY A CA 1
ATOM 1515 C C . GLY A 1 179 ? -10.667 -27.738 -4.567 1.00 68.56 179 GLY A C 1
ATOM 1516 O O . GLY A 1 179 ? -10.426 -27.691 -5.769 1.00 68.56 179 GLY A O 1
ATOM 1517 N N . SER A 1 180 ? -11.698 -27.090 -4.017 1.00 56.34 180 SER A N 1
ATOM 1518 C CA . SER A 1 180 ? -12.661 -26.268 -4.768 1.00 56.34 180 SER A CA 1
ATOM 1519 C C . SER A 1 180 ? -12.317 -24.772 -4.807 1.00 56.34 180 SER A C 1
ATOM 1521 O O . SER A 1 180 ? -13.177 -23.970 -5.166 1.00 56.34 180 SER A O 1
ATOM 1523 N N . GLY A 1 181 ? -11.114 -24.372 -4.386 1.00 69.06 181 GLY A N 1
ATOM 1524 C CA . GLY A 1 181 ? -10.740 -22.965 -4.251 1.00 69.06 181 GLY A CA 1
ATOM 1525 C C . GLY A 1 181 ? -9.275 -22.667 -4.561 1.00 69.06 181 GLY A C 1
ATOM 1526 O O . GLY A 1 181 ? -8.501 -23.530 -4.987 1.00 69.06 181 GLY A O 1
ATOM 1527 N N . TYR A 1 182 ? -8.917 -21.403 -4.354 1.00 73.38 182 TYR A N 1
ATOM 1528 C CA . TYR A 1 182 ? -7.563 -20.889 -4.524 1.00 73.38 182 TYR A CA 1
ATOM 1529 C C . TYR A 1 182 ? -6.703 -21.168 -3.286 1.00 73.38 182 TYR A C 1
ATOM 1531 O O . TYR A 1 182 ? -7.189 -21.094 -2.156 1.00 73.38 182 TYR A O 1
ATOM 1539 N N . ASP A 1 183 ? -5.415 -21.441 -3.498 1.00 85.00 183 ASP A N 1
ATOM 1540 C CA . ASP A 1 183 ? -4.420 -21.464 -2.425 1.00 85.00 183 ASP A CA 1
ATOM 1541 C C . ASP A 1 183 ? -4.211 -20.041 -1.868 1.00 85.00 183 ASP A C 1
ATOM 1543 O O . ASP A 1 183 ? -3.592 -19.187 -2.508 1.00 85.00 183 ASP A O 1
ATOM 1547 N N . VAL A 1 184 ? -4.749 -19.777 -0.673 1.00 82.94 184 VAL A N 1
ATOM 1548 C CA . VAL A 1 184 ? -4.691 -18.462 -0.011 1.00 82.94 184 VAL A CA 1
ATOM 1549 C C . VAL A 1 184 ? -3.255 -18.051 0.320 1.00 82.94 184 VAL A C 1
ATOM 1551 O O . VAL A 1 184 ? -2.939 -16.863 0.254 1.00 82.94 184 VAL A O 1
ATOM 1554 N N . GLU A 1 185 ? -2.369 -19.003 0.631 1.00 84.81 185 GLU A N 1
ATOM 1555 C CA . GLU A 1 185 ? -0.958 -18.706 0.911 1.00 84.81 185 GLU A CA 1
ATOM 1556 C C . GLU A 1 185 ? -0.265 -18.189 -0.345 1.00 84.81 185 GLU A C 1
ATOM 1558 O O . GLU A 1 185 ? 0.423 -17.166 -0.319 1.00 84.81 185 GLU A O 1
ATOM 1563 N N . TRP A 1 186 ? -0.510 -18.857 -1.472 1.00 88.25 186 TRP A N 1
ATOM 1564 C CA . TRP A 1 186 ? -0.012 -18.414 -2.766 1.00 88.25 186 TRP A CA 1
ATOM 1565 C C . TRP A 1 186 ? -0.599 -17.052 -3.163 1.00 88.25 186 TRP A C 1
ATOM 1567 O O . TRP A 1 186 ? 0.148 -16.152 -3.547 1.00 88.25 186 TRP A O 1
ATOM 1577 N N . MET A 1 187 ? -1.912 -16.845 -3.000 1.00 88.00 187 MET A N 1
ATOM 1578 C CA . MET A 1 187 ? -2.543 -15.551 -3.290 1.00 88.00 187 MET A CA 1
ATOM 1579 C C . MET A 1 187 ? -1.957 -14.424 -2.436 1.00 88.00 187 MET A C 1
ATOM 1581 O O . MET A 1 187 ? -1.720 -13.325 -2.938 1.00 88.00 187 MET A O 1
ATOM 1585 N N . HIS A 1 188 ? -1.715 -14.674 -1.148 1.00 87.56 188 HIS A N 1
ATOM 1586 C CA . HIS A 1 188 ? -1.085 -13.702 -0.258 1.00 87.56 188 HIS A CA 1
ATOM 1587 C C . HIS A 1 188 ? 0.343 -13.386 -0.717 1.00 87.56 188 HIS A C 1
ATOM 1589 O O . HIS A 1 188 ? 0.687 -12.206 -0.847 1.00 87.56 188 HIS A O 1
ATOM 1595 N N . ALA A 1 189 ? 1.144 -14.407 -1.043 1.00 89.00 189 ALA A N 1
ATOM 1596 C CA . ALA A 1 189 ? 2.513 -14.256 -1.545 1.00 89.00 189 ALA A CA 1
ATOM 1597 C C . ALA A 1 189 ? 2.588 -13.481 -2.878 1.00 89.00 189 ALA A C 1
ATOM 1599 O O . ALA A 1 189 ? 3.500 -12.680 -3.085 1.00 89.00 189 ALA A O 1
ATOM 1600 N N . GLU A 1 190 ? 1.600 -13.651 -3.757 1.00 91.50 190 GLU A N 1
ATOM 1601 C CA . GLU A 1 190 ? 1.489 -12.946 -5.042 1.00 91.50 190 GLU A CA 1
ATOM 1602 C C . GLU A 1 190 ? 0.774 -11.582 -4.949 1.00 91.50 190 GLU A C 1
ATOM 1604 O O . GLU A 1 190 ? 0.543 -10.915 -5.962 1.00 91.50 190 GLU A O 1
ATOM 1609 N N . ARG A 1 191 ? 0.433 -11.129 -3.733 1.00 90.44 191 ARG A N 1
ATOM 1610 C CA . ARG A 1 191 ? -0.364 -9.912 -3.476 1.00 90.44 191 ARG A CA 1
ATOM 1611 C C . ARG A 1 191 ? -1.701 -9.878 -4.228 1.00 90.44 191 ARG A C 1
ATOM 1613 O O . ARG A 1 191 ? -2.146 -8.820 -4.657 1.00 90.44 191 ARG A O 1
ATOM 1620 N N . LEU A 1 192 ? -2.352 -11.027 -4.347 1.00 88.00 192 LEU A N 1
ATOM 1621 C CA . LEU A 1 192 ? -3.730 -11.183 -4.827 1.00 88.00 192 LEU A CA 1
ATOM 1622 C C . LEU A 1 192 ? -4.742 -11.238 -3.670 1.00 88.00 192 LEU A C 1
ATOM 1624 O O . LEU A 1 192 ? -5.947 -11.108 -3.884 1.00 88.00 192 LEU A O 1
ATOM 1628 N N . ALA A 1 193 ? -4.252 -11.420 -2.444 1.00 86.44 193 ALA A N 1
ATOM 1629 C CA . ALA A 1 193 ? -5.024 -11.316 -1.218 1.00 86.44 193 ALA A CA 1
ATOM 1630 C C . ALA A 1 193 ? -4.192 -10.675 -0.098 1.00 86.44 193 ALA A C 1
ATOM 1632 O O . ALA A 1 193 ? -2.955 -10.639 -0.150 1.00 86.44 193 ALA A O 1
ATOM 1633 N N . VAL A 1 194 ? -4.887 -10.196 0.930 1.00 83.62 194 VAL A N 1
ATOM 1634 C CA . VAL A 1 194 ? -4.317 -9.937 2.254 1.00 83.62 194 VAL A CA 1
ATOM 1635 C C . VAL A 1 194 ? -4.865 -10.964 3.235 1.00 83.62 194 VAL A C 1
ATOM 1637 O O . VAL A 1 194 ? -6.077 -11.163 3.298 1.00 83.62 194 VAL A O 1
ATOM 1640 N N . ARG A 1 195 ? -3.971 -11.609 3.986 1.00 84.62 195 ARG A N 1
ATOM 1641 C CA . ARG A 1 195 ? -4.295 -12.496 5.106 1.00 84.62 195 ARG A CA 1
ATOM 1642 C C . ARG A 1 195 ? -4.039 -11.777 6.428 1.00 84.62 195 ARG A C 1
ATOM 1644 O O . ARG A 1 195 ? -2.990 -11.156 6.591 1.00 84.62 195 ARG A O 1
ATOM 1651 N N . PHE A 1 196 ? -4.968 -11.892 7.367 1.00 82.56 196 PHE A N 1
ATOM 1652 C CA . PHE A 1 196 ? -4.849 -11.336 8.714 1.00 82.56 196 PHE A CA 1
ATOM 1653 C C . PHE A 1 196 ? -4.446 -12.416 9.726 1.00 82.56 196 PHE A C 1
ATOM 1655 O O . PHE A 1 196 ? -4.605 -13.615 9.482 1.00 82.56 196 PHE A O 1
ATOM 1662 N N . ASP A 1 197 ? -3.941 -11.995 10.887 1.00 77.44 197 ASP A N 1
ATOM 1663 C CA . ASP A 1 197 ? -3.456 -12.902 11.941 1.00 77.44 197 ASP A CA 1
ATOM 1664 C C . ASP A 1 197 ? -4.546 -13.841 12.485 1.00 77.44 197 ASP A C 1
ATOM 1666 O O . ASP A 1 197 ? -4.251 -14.935 12.962 1.00 77.44 197 ASP A O 1
ATOM 1670 N N . ASN A 1 198 ? -5.815 -13.437 12.393 1.00 77.12 198 ASN A N 1
ATOM 1671 C CA . ASN A 1 198 ? -6.968 -14.240 12.802 1.00 77.12 198 ASN A CA 1
ATOM 1672 C C . ASN A 1 198 ? -7.388 -15.302 11.761 1.00 77.12 198 ASN A C 1
ATOM 1674 O O . ASN A 1 198 ? -8.360 -16.018 11.989 1.00 77.12 198 ASN A O 1
ATOM 1678 N N . GLY A 1 199 ? -6.677 -15.404 10.633 1.00 80.44 199 GLY A N 1
ATOM 1679 C CA . GLY A 1 199 ? -6.962 -16.341 9.545 1.00 80.44 199 GLY A CA 1
ATOM 1680 C C . GLY A 1 199 ? -7.980 -15.842 8.516 1.00 80.44 199 GLY A C 1
ATOM 1681 O O . GLY A 1 199 ? -8.175 -16.507 7.499 1.00 80.44 199 GLY A O 1
ATOM 1682 N N . GLU A 1 200 ? -8.605 -14.680 8.730 1.00 83.88 200 GLU A N 1
ATOM 1683 C CA . GLU A 1 200 ? -9.447 -14.048 7.713 1.00 83.88 200 GLU A CA 1
ATOM 1684 C C . GLU A 1 200 ? -8.589 -13.536 6.551 1.00 83.88 200 GLU A C 1
ATOM 1686 O O . GLU A 1 200 ? -7.409 -13.208 6.711 1.00 83.88 200 GLU A O 1
ATOM 1691 N N . TYR A 1 201 ? -9.184 -13.455 5.362 1.00 83.19 201 TYR A N 1
ATOM 1692 C CA . TYR A 1 201 ? -8.514 -12.905 4.192 1.00 83.19 201 TYR A CA 1
ATOM 1693 C C . TYR A 1 201 ? -9.474 -12.100 3.319 1.00 83.19 201 TYR A C 1
ATOM 1695 O O . TYR A 1 201 ? -10.670 -12.383 3.250 1.00 83.19 201 TYR A O 1
ATOM 1703 N N . ILE A 1 202 ? -8.926 -11.106 2.620 1.00 84.44 202 ILE A N 1
ATOM 1704 C CA . ILE A 1 202 ? -9.625 -10.353 1.575 1.00 84.44 202 ILE A CA 1
ATOM 1705 C C . ILE A 1 202 ? -8.896 -10.618 0.263 1.00 84.44 202 ILE A C 1
ATOM 1707 O O . ILE A 1 202 ? -7.755 -10.190 0.081 1.00 84.44 202 ILE A O 1
ATOM 1711 N N . ALA A 1 203 ? -9.555 -11.332 -0.648 1.00 83.06 203 ALA A N 1
ATOM 1712 C CA . ALA A 1 203 ? -9.100 -11.472 -2.026 1.00 83.06 203 ALA A CA 1
ATOM 1713 C C . ALA A 1 203 ? -9.430 -10.201 -2.821 1.00 83.06 203 ALA A C 1
ATOM 1715 O O . ALA A 1 203 ? -10.547 -9.682 -2.747 1.00 83.06 203 ALA A O 1
ATOM 1716 N N . TYR A 1 204 ? -8.479 -9.714 -3.615 1.00 78.75 204 TYR A N 1
ATOM 1717 C CA . TYR A 1 204 ? -8.677 -8.537 -4.454 1.00 78.75 204 TYR A CA 1
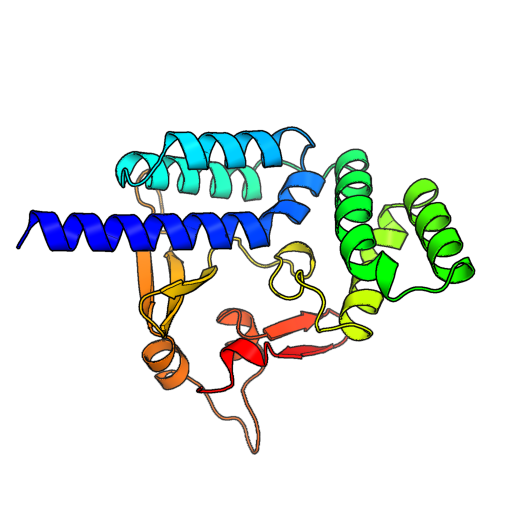ATOM 1718 C C . TYR A 1 204 ? -9.508 -8.907 -5.684 1.00 78.75 204 TYR A C 1
ATOM 1720 O O . TYR A 1 204 ? -8.983 -9.359 -6.701 1.00 78.75 204 TYR A O 1
ATOM 1728 N N . ARG A 1 205 ? -10.83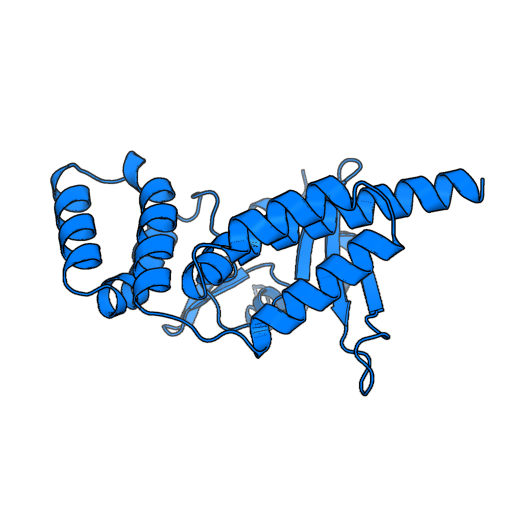0 -8.717 -5.591 1.00 69.75 205 ARG A N 1
ATOM 1729 C CA . ARG A 1 205 ? -11.777 -9.062 -6.669 1.00 69.75 205 ARG A CA 1
ATOM 1730 C C . ARG A 1 205 ? -11.430 -8.392 -8.002 1.00 69.75 205 ARG A C 1
ATOM 1732 O O . ARG A 1 205 ? -11.473 -9.048 -9.035 1.00 69.75 205 ARG A O 1
ATOM 1739 N N . TRP A 1 206 ? -10.963 -7.144 -7.962 1.00 70.06 206 TRP A N 1
ATOM 1740 C CA . TRP A 1 206 ? -10.532 -6.380 -9.140 1.00 70.06 206 TRP A CA 1
ATOM 1741 C C . TRP A 1 206 ? -9.280 -6.942 -9.846 1.00 70.06 206 TRP A C 1
ATOM 1743 O O . TRP A 1 206 ? -9.052 -6.619 -11.008 1.00 70.06 206 TRP A O 1
ATOM 1753 N N . LEU A 1 207 ? -8.485 -7.795 -9.183 1.00 70.56 207 LEU A N 1
ATOM 1754 C CA . LEU A 1 207 ? -7.404 -8.564 -9.822 1.00 70.56 207 LEU A CA 1
ATOM 1755 C C . LEU A 1 207 ? -7.859 -9.956 -10.272 1.00 70.56 207 LEU A C 1
ATOM 1757 O O . LEU A 1 207 ? -7.225 -10.560 -11.134 1.00 70.56 207 LEU A O 1
ATOM 1761 N N . ALA A 1 208 ? -8.912 -10.506 -9.669 1.00 59.47 208 ALA A N 1
ATOM 1762 C CA . ALA A 1 208 ? -9.378 -11.863 -9.933 1.00 59.47 208 ALA A CA 1
ATOM 1763 C C . ALA A 1 208 ? -10.333 -11.942 -11.133 1.00 59.47 208 ALA A C 1
ATOM 1765 O O . ALA A 1 208 ? -10.354 -12.964 -11.818 1.00 59.47 208 ALA A O 1
ATOM 1766 N N . GLU A 1 209 ? -11.062 -10.873 -11.441 1.00 54.97 209 GLU A N 1
ATOM 1767 C CA . GLU A 1 209 ? -12.026 -10.848 -12.541 1.00 54.97 209 GLU A CA 1
ATOM 1768 C C . GLU A 1 209 ? -11.380 -10.355 -13.845 1.00 54.97 209 GLU A C 1
ATOM 1770 O O . GLU A 1 209 ? -10.659 -9.360 -13.891 1.00 54.97 209 GLU A O 1
ATOM 1775 N N . SER A 1 210 ? -11.586 -11.122 -14.915 1.00 40.62 210 SER A N 1
ATOM 1776 C CA . SER A 1 210 ? -11.238 -10.732 -16.281 1.00 40.62 210 SER A CA 1
ATOM 1777 C C . SER A 1 210 ? -12.369 -9.853 -16.802 1.00 40.62 210 SER A C 1
ATOM 1779 O O . SER A 1 210 ? -13.473 -10.363 -16.987 1.00 40.62 210 SER A O 1
ATOM 1781 N N . HIS A 1 211 ? -12.126 -8.558 -16.989 1.00 37.34 211 HIS A N 1
ATOM 1782 C CA . HIS A 1 211 ? -13.002 -7.732 -17.820 1.00 37.34 211 HIS A CA 1
ATOM 1783 C C . HIS A 1 211 ? -12.591 -7.868 -19.282 1.00 37.34 211 HIS A C 1
ATOM 1785 O O . HIS A 1 211 ? -11.365 -7.861 -19.538 1.00 37.34 211 HIS A O 1
#

Radius of gyration: 18.18 Å; chains: 1; bounding box: 47×43×56 Å

Secondary structure (DSSP, 8-state):
-HHHHHHHHHHHHHHHHHHHHHHHHHHHHHH-SHHHHHHHHHHHHHTT-HHHHHHHHHHHHHHHHHSPP-HHHHHHHHHHHHHHHGGGS-HHHHHHHHHHHHH-HHHHHHHTHHHHHH-TTSTTTT-GGG--S-S-EEEEEETTEEEEEEEEE-TT-TT-EEEEEEEHHHHHHTPPEETTEE-HHHHHHTTSEEE-TTS-EEE-HHHHS--

pLDDT: mean 87.78, std 12.1, range [37.34, 97.94]